Protein AF-A0A382X1B2-F1 (afdb_monomer_lite)

Foldseek 3Di:
DDDDPPPPDDDDDDDDDDDDDDDDDDDDDDDDPVVVVVVVVVVVVVVVVVVVVVVVVVVVVVVVVVVPPPDDPPDPVVLVVCCVVPVPVNVVVVVVVVVVVVVVVVVVVVVVVVVVVVVLVVLLVVLVVVLCVLPVCCVVLLPDPLLVVVLVVDDPVLVCLCPVPSRHSPSVSVSVVVVCVVVVVPPPPPPPPPPPVPVVVVPPPPDDPPDPPDQDQAEPVNCVPDDPVVCVVCVVSVVVCVVVVSYDYD

Secondary structure (DSSP, 8-state):
-PPP-----PPPPP------------------SHHHHHHHHHHHHHHHHHHHHHHHHHHHHHHHHHTS------SHHHHHHHHHH-HHHHHHHHHHHHHHHHHHHHHHHHHHHHHHHHHHHHHHHHHHHHHHHH-TTHHHHHT-HHHHHHHHHS-HHHHHHHHS-SS-HHHHHHHHHHHHHHTT--------------HHHHT--S-----TTSPPPEEHHHHHHS-HHHHHHHHHHHHHHHHTT-EE--

Radius of gyration: 44.48 Å; chains: 1; bounding box: 86×79×99 Å

Structure (mmCIF, N/CA/C/O backbone):
data_AF-A0A382X1B2-F1
#
_entry.id   AF-A0A382X1B2-F1
#
loop_
_atom_site.group_PDB
_atom_site.id
_atom_site.type_symbol
_atom_site.label_atom_id
_atom_site.label_alt_id
_atom_site.label_comp_id
_atom_site.label_asym_id
_atom_site.label_entity_id
_atom_site.label_seq_id
_atom_site.pdbx_PDB_ins_code
_atom_site.Cartn_x
_atom_site.Cartn_y
_atom_site.Cartn_z
_atom_site.occupancy
_atom_site.B_iso_or_equiv
_atom_site.auth_seq_id
_atom_site.auth_comp_id
_atom_site.auth_asym_id
_atom_site.auth_atom_id
_atom_site.pdbx_PDB_model_num
ATOM 1 N N . SER A 1 1 ? 15.288 -17.158 -23.516 1.00 36.66 1 SER A N 1
ATOM 2 C CA . SER A 1 1 ? 15.872 -18.502 -23.642 1.00 36.66 1 SER A CA 1
ATOM 3 C C . SER A 1 1 ? 16.650 -18.561 -24.933 1.00 36.66 1 SER A C 1
ATOM 5 O O . SER A 1 1 ? 16.201 -17.985 -25.908 1.00 36.66 1 SER A O 1
ATOM 7 N N . ILE A 1 2 ? 17.853 -19.120 -24.865 1.00 38.78 2 ILE A N 1
ATOM 8 C CA . ILE A 1 2 ? 18.857 -19.183 -25.930 1.00 38.78 2 ILE A CA 1
ATOM 9 C C . ILE A 1 2 ? 18.295 -20.006 -27.093 1.00 38.78 2 ILE A C 1
ATOM 11 O O . ILE A 1 2 ? 18.017 -21.186 -26.899 1.00 38.78 2 ILE A O 1
ATOM 15 N N . ASP A 1 3 ? 18.113 -19.387 -28.260 1.00 41.12 3 ASP A N 1
ATOM 16 C CA . ASP A 1 3 ? 17.827 -20.122 -29.490 1.00 41.12 3 ASP A CA 1
ATOM 17 C C . ASP A 1 3 ? 19.111 -20.797 -29.970 1.00 41.12 3 ASP A C 1
ATOM 19 O O . ASP A 1 3 ? 20.157 -20.180 -30.189 1.00 41.12 3 ASP A O 1
ATOM 23 N N . THR A 1 4 ? 19.012 -22.115 -30.005 1.00 42.41 4 THR A N 1
ATOM 24 C CA . THR A 1 4 ? 20.084 -23.088 -30.093 1.00 42.41 4 THR A CA 1
ATOM 25 C C . THR A 1 4 ? 20.752 -23.051 -31.467 1.00 42.41 4 THR A C 1
ATOM 27 O O . THR A 1 4 ? 20.134 -23.320 -32.496 1.00 42.41 4 THR A O 1
ATOM 30 N N . ALA A 1 5 ? 22.052 -22.767 -31.472 1.00 44.50 5 ALA A N 1
ATOM 31 C CA . ALA A 1 5 ? 22.951 -22.867 -32.616 1.00 44.50 5 ALA A CA 1
ATOM 32 C C . ALA A 1 5 ? 23.246 -24.338 -32.989 1.00 44.50 5 ALA A C 1
ATOM 34 O O . ALA A 1 5 ? 24.394 -24.763 -32.923 1.00 44.50 5 ALA A O 1
ATOM 35 N N . ASP A 1 6 ? 22.220 -25.123 -33.341 1.00 45.06 6 ASP A N 1
ATOM 36 C CA . ASP A 1 6 ? 22.362 -26.584 -33.515 1.00 45.06 6 ASP A CA 1
ATOM 37 C C . ASP A 1 6 ? 21.743 -27.153 -34.806 1.00 45.06 6 ASP A C 1
ATOM 39 O O . ASP A 1 6 ? 21.528 -28.354 -34.928 1.00 45.06 6 ASP A O 1
ATOM 43 N N . GLN A 1 7 ? 21.471 -26.319 -35.818 1.00 47.12 7 GLN A N 1
ATOM 44 C CA . GLN A 1 7 ? 20.966 -26.785 -37.126 1.00 47.12 7 GLN A CA 1
ATOM 45 C C . GLN A 1 7 ? 22.010 -26.755 -38.255 1.00 47.12 7 GLN A C 1
ATOM 47 O O . GLN A 1 7 ? 21.679 -26.557 -39.421 1.00 47.12 7 GLN A O 1
ATOM 52 N N . LEU A 1 8 ? 23.285 -26.986 -37.933 1.00 47.66 8 LEU A N 1
ATOM 53 C CA . LEU A 1 8 ? 24.354 -27.167 -38.925 1.00 47.66 8 LEU A CA 1
ATOM 54 C C . LEU A 1 8 ? 25.077 -28.507 -38.723 1.00 47.66 8 LEU A C 1
ATOM 56 O O . LEU A 1 8 ? 26.301 -28.565 -38.643 1.00 47.66 8 LEU A O 1
ATOM 60 N N . PHE A 1 9 ? 24.320 -29.604 -38.659 1.00 41.03 9 PHE A N 1
ATOM 61 C CA . PHE A 1 9 ? 24.881 -30.947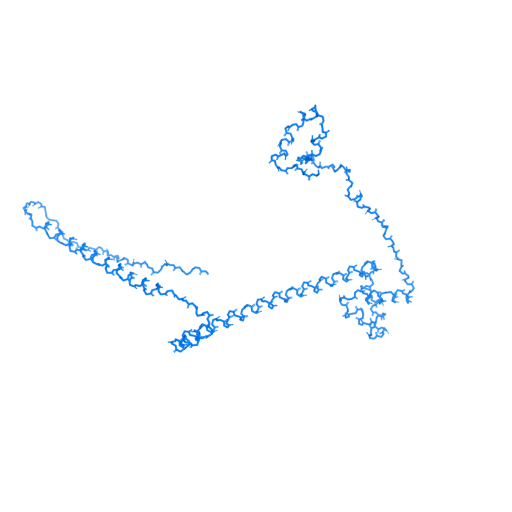 -38.806 1.00 41.03 9 PHE A CA 1
ATOM 62 C C . PHE A 1 9 ? 24.771 -31.396 -40.267 1.00 41.03 9 PHE A C 1
ATOM 64 O O . PHE A 1 9 ? 23.685 -31.619 -40.791 1.00 41.03 9 PHE A O 1
ATOM 71 N N . PHE A 1 10 ? 25.922 -31.517 -40.928 1.00 45.22 10 PHE A N 1
ATOM 72 C CA . PHE A 1 10 ? 26.052 -32.188 -42.219 1.00 45.22 10 PHE A CA 1
ATOM 73 C C . PHE A 1 10 ? 25.746 -33.685 -42.051 1.00 45.22 10 PHE A C 1
ATOM 75 O O . PHE A 1 10 ? 26.446 -34.392 -41.322 1.00 45.22 10 PHE A O 1
ATOM 82 N N . GLU A 1 11 ? 24.722 -34.169 -42.748 1.00 40.03 11 GLU A N 1
ATOM 83 C CA . GLU A 1 11 ? 24.354 -35.582 -42.823 1.00 40.03 11 GLU A CA 1
ATOM 84 C C . GLU A 1 11 ? 25.400 -36.346 -43.661 1.00 40.03 11 GLU A C 1
ATOM 86 O O . GLU A 1 11 ? 25.683 -36.003 -44.812 1.00 40.03 11 GLU A O 1
ATOM 91 N N . ARG A 1 12 ? 26.049 -37.348 -43.057 1.00 41.88 12 ARG A N 1
ATOM 92 C CA . ARG A 1 12 ? 27.054 -38.204 -43.708 1.00 41.88 12 ARG A CA 1
ATOM 93 C C . ARG A 1 12 ? 26.330 -39.378 -44.384 1.00 41.88 12 ARG A C 1
ATOM 95 O O . ARG A 1 12 ? 25.638 -40.096 -43.668 1.00 41.88 12 ARG A O 1
ATOM 102 N N . PRO A 1 13 ? 26.506 -39.642 -45.692 1.00 40.19 13 PRO A N 1
ATOM 103 C CA . PRO A 1 13 ? 25.905 -40.821 -46.305 1.00 40.19 13 PRO A CA 1
ATOM 104 C C . PRO A 1 13 ? 26.609 -42.088 -45.806 1.00 40.19 13 PRO A C 1
ATOM 106 O O . PRO A 1 13 ? 27.832 -42.208 -45.917 1.00 40.19 13 PRO A O 1
ATOM 109 N N . GLU A 1 14 ? 25.837 -43.022 -45.254 1.00 40.62 14 GLU A N 1
ATOM 110 C CA . GLU A 1 14 ? 26.262 -44.403 -45.032 1.00 40.62 14 GLU A CA 1
ATOM 111 C C . GLU A 1 14 ? 26.139 -45.198 -46.339 1.00 40.62 14 GLU A C 1
ATOM 113 O O . GLU A 1 14 ? 25.043 -45.347 -46.874 1.00 40.62 14 GLU A O 1
ATOM 118 N N . GLU A 1 15 ? 27.247 -45.746 -46.841 1.00 39.03 15 GLU A N 1
ATOM 119 C CA . GLU A 1 15 ? 27.233 -46.780 -47.883 1.00 39.03 15 GLU A CA 1
ATOM 120 C C . GLU A 1 15 ? 27.745 -48.105 -47.296 1.00 39.03 15 GLU A C 1
ATOM 122 O O . GLU A 1 15 ? 28.915 -48.239 -46.928 1.00 39.03 15 GLU A O 1
ATOM 127 N N . GLN A 1 16 ? 26.847 -49.093 -47.211 1.00 34.44 16 GLN A N 1
ATOM 128 C CA . GLN A 1 16 ? 27.145 -50.491 -46.898 1.00 34.44 16 GLN A CA 1
ATOM 129 C C . GLN A 1 16 ? 27.373 -51.320 -48.184 1.00 34.44 16 GLN A C 1
ATOM 131 O O . GLN A 1 16 ? 26.515 -51.372 -49.056 1.00 34.44 16 GLN A O 1
ATOM 136 N N . ALA A 1 17 ? 28.531 -51.993 -48.230 1.00 33.94 17 ALA A N 1
ATOM 137 C CA . ALA A 1 17 ? 28.796 -53.394 -48.623 1.00 33.94 17 ALA A CA 1
ATOM 138 C C . ALA A 1 17 ? 28.315 -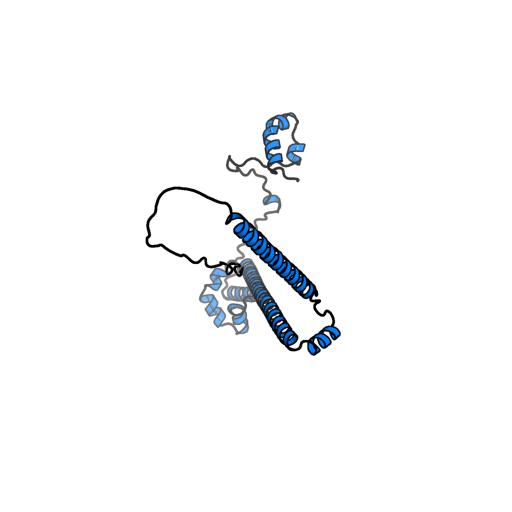54.007 -49.982 1.00 33.94 17 ALA A C 1
ATOM 140 O O . ALA A 1 17 ? 27.181 -54.446 -50.100 1.00 33.94 17 ALA A O 1
ATOM 141 N N . THR A 1 18 ? 29.289 -54.186 -50.909 1.00 39.53 18 THR A N 1
ATOM 142 C CA . THR A 1 18 ? 29.753 -55.411 -51.664 1.00 39.53 18 THR A CA 1
ATOM 143 C C . THR A 1 18 ? 28.774 -56.368 -52.403 1.00 39.53 18 THR A C 1
ATOM 145 O O . THR A 1 18 ? 27.698 -56.642 -51.885 1.00 39.53 18 THR A O 1
ATOM 148 N N . PRO A 1 19 ? 29.156 -56.977 -53.569 1.00 44.06 19 PRO A N 1
ATOM 149 C CA . PRO A 1 19 ? 29.982 -58.210 -53.559 1.00 44.06 19 PRO A CA 1
ATOM 150 C C . PRO A 1 19 ? 31.003 -58.436 -54.710 1.00 44.06 19 PRO A C 1
ATOM 152 O O . PRO A 1 19 ? 30.894 -57.897 -55.804 1.00 44.06 19 PRO A O 1
ATOM 155 N N . GLU A 1 20 ? 31.986 -59.287 -54.374 1.00 38.91 20 GLU A N 1
ATOM 156 C CA . GLU A 1 20 ? 32.757 -60.252 -55.191 1.00 38.91 20 GLU A CA 1
ATOM 157 C C . GLU A 1 20 ? 33.362 -59.849 -56.552 1.00 38.91 20 GLU A C 1
ATOM 159 O O . GLU A 1 20 ? 32.683 -59.773 -57.573 1.00 38.91 20 GLU A O 1
ATOM 164 N N . ASN A 1 21 ? 34.701 -59.821 -56.610 1.00 34.38 21 ASN A N 1
ATOM 165 C CA . ASN A 1 21 ? 35.438 -60.821 -57.395 1.00 34.38 21 ASN A CA 1
ATOM 166 C C . ASN A 1 21 ? 36.937 -60.837 -57.047 1.00 34.38 21 ASN A C 1
ATOM 168 O O . ASN A 1 21 ? 37.640 -59.841 -57.193 1.00 34.38 21 ASN A O 1
ATOM 172 N N . GLU A 1 22 ? 37.360 -62.003 -56.560 1.00 35.34 22 GLU A N 1
ATOM 173 C CA . GLU A 1 22 ? 38.538 -62.757 -56.997 1.00 35.34 22 GLU A CA 1
ATOM 174 C C . GLU A 1 22 ? 39.889 -62.021 -57.090 1.00 35.34 22 GLU A C 1
ATOM 176 O O . GLU A 1 22 ? 40.189 -61.267 -58.015 1.00 35.34 22 GLU A O 1
ATOM 181 N N . ALA A 1 23 ? 40.760 -62.326 -56.127 1.00 41.53 23 ALA A N 1
ATOM 182 C CA . ALA A 1 23 ? 42.188 -62.085 -56.256 1.00 41.53 23 ALA A CA 1
ATOM 183 C C . ALA A 1 23 ? 42.790 -63.018 -57.321 1.00 41.53 23 ALA A C 1
ATOM 185 O O . ALA A 1 23 ? 42.508 -64.219 -57.303 1.00 41.53 23 ALA A O 1
ATOM 186 N N . PRO A 1 24 ? 43.726 -62.513 -58.139 1.00 43.06 24 PRO A N 1
ATOM 187 C CA . PRO A 1 24 ? 44.904 -63.305 -58.425 1.00 43.06 24 PRO A CA 1
ATOM 188 C C . PRO A 1 24 ? 46.179 -62.596 -57.973 1.00 43.06 24 PRO A C 1
ATOM 190 O O . PRO A 1 24 ? 46.323 -61.372 -57.978 1.00 43.06 24 PRO A O 1
ATOM 193 N N . ASP A 1 25 ? 47.072 -63.467 -57.542 1.00 38.31 25 ASP A N 1
ATOM 194 C CA . ASP A 1 25 ? 48.383 -63.252 -56.977 1.00 38.31 25 ASP A CA 1
ATOM 195 C C . ASP A 1 25 ? 49.397 -62.724 -58.010 1.00 38.31 25 ASP A C 1
ATOM 197 O O . ASP A 1 25 ? 49.327 -63.052 -59.192 1.00 38.31 25 ASP A O 1
ATOM 201 N N . LEU A 1 26 ? 50.360 -61.966 -57.483 1.00 47.81 26 LEU A N 1
ATOM 202 C CA . LEU A 1 26 ? 51.732 -61.717 -57.948 1.00 47.81 26 LEU A CA 1
ATOM 203 C C . LEU A 1 26 ? 52.057 -61.101 -59.335 1.00 47.81 26 LEU A C 1
ATOM 205 O O . LEU A 1 26 ? 51.66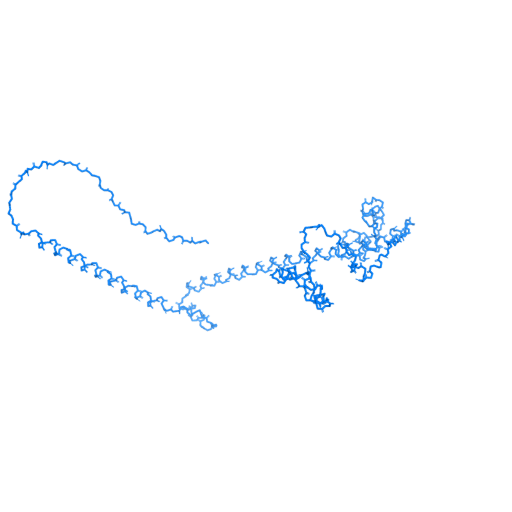7 -61.545 -60.405 1.00 47.81 26 LEU A O 1
ATOM 209 N N . GLU A 1 27 ? 52.991 -60.147 -59.214 1.00 41.62 27 GLU A N 1
ATOM 210 C CA . GLU A 1 27 ? 54.053 -59.733 -60.146 1.00 41.62 27 GLU A CA 1
ATOM 211 C C . GLU A 1 27 ? 53.872 -58.527 -61.100 1.00 41.62 27 GLU A C 1
ATOM 213 O O . GLU A 1 27 ? 53.219 -58.548 -62.134 1.00 41.62 27 GLU A O 1
ATOM 218 N N . GLU A 1 28 ? 54.670 -57.504 -60.750 1.00 45.47 28 GLU A N 1
ATOM 219 C CA . GLU A 1 28 ? 55.505 -56.662 -61.617 1.00 45.47 28 GLU A CA 1
ATOM 220 C C . GLU A 1 28 ? 54.931 -55.476 -62.438 1.00 45.47 28 GLU A C 1
ATOM 222 O O . GLU A 1 28 ? 54.042 -55.579 -63.272 1.00 45.47 28 GLU A O 1
ATOM 227 N N . LYS A 1 29 ? 55.676 -54.358 -62.302 1.00 40.66 29 LYS A N 1
ATOM 228 C CA . LYS A 1 29 ? 55.976 -53.292 -63.291 1.00 40.66 29 LYS A CA 1
ATOM 229 C C . LYS A 1 29 ? 55.075 -52.035 -63.385 1.00 40.66 29 LYS A C 1
ATOM 231 O O . LYS A 1 29 ? 54.086 -51.961 -64.101 1.00 40.66 29 LYS A O 1
ATOM 236 N N . ALA A 1 30 ? 55.648 -50.952 -62.833 1.00 44.75 30 ALA A N 1
ATOM 237 C CA . ALA A 1 30 ? 55.890 -49.640 -63.471 1.00 44.75 30 ALA A CA 1
ATOM 238 C C . ALA A 1 30 ? 55.099 -48.381 -62.998 1.00 44.75 30 ALA A C 1
ATOM 240 O O . ALA A 1 30 ? 53.908 -48.429 -62.684 1.00 44.75 30 ALA A O 1
ATOM 241 N N . PRO A 1 31 ? 55.759 -47.196 -62.963 1.00 51.53 31 PRO A N 1
ATOM 242 C CA . PRO A 1 31 ? 55.343 -46.031 -62.183 1.00 51.53 31 PRO A CA 1
ATOM 243 C C . PRO A 1 31 ? 54.595 -45.002 -63.046 1.00 51.53 31 PRO A C 1
ATOM 245 O O . PRO A 1 31 ? 55.198 -44.082 -63.590 1.00 51.53 31 PRO A O 1
ATOM 248 N N . LYS A 1 32 ? 53.270 -45.128 -63.194 1.00 54.84 32 LYS A N 1
ATOM 249 C CA . LYS A 1 32 ? 52.465 -44.128 -63.942 1.00 54.84 32 LYS A CA 1
ATOM 250 C C . LYS A 1 32 ? 51.191 -43.638 -63.242 1.00 54.84 32 LYS A C 1
ATOM 252 O O . LYS A 1 32 ? 50.574 -42.692 -63.713 1.00 54.84 32 LYS A O 1
ATOM 257 N N . LYS A 1 33 ? 50.818 -44.204 -62.086 1.00 54.84 33 LYS A N 1
ATOM 258 C CA . LYS A 1 33 ? 49.616 -43.784 -61.331 1.00 54.84 33 LYS A CA 1
ATOM 259 C C . LYS A 1 33 ? 49.877 -42.671 -60.302 1.00 54.84 33 LYS A C 1
ATOM 261 O O . LYS A 1 33 ? 48.980 -41.888 -60.013 1.00 54.84 33 LYS A O 1
ATOM 266 N N . ARG A 1 34 ? 51.112 -42.535 -59.794 1.00 55.47 34 ARG A N 1
ATOM 267 C CA . ARG A 1 34 ? 51.482 -41.544 -58.755 1.00 55.47 34 ARG A CA 1
ATOM 268 C C . ARG A 1 34 ? 51.322 -40.081 -59.191 1.00 55.47 34 ARG A C 1
ATOM 270 O O . ARG A 1 34 ? 50.990 -39.236 -58.367 1.00 55.47 34 ARG A O 1
ATOM 277 N N . THR A 1 35 ? 51.528 -39.780 -60.472 1.00 59.72 35 THR A N 1
ATOM 278 C CA . THR A 1 35 ? 51.452 -38.407 -61.001 1.00 59.72 35 THR A CA 1
ATOM 279 C C . THR A 1 35 ? 50.018 -37.881 -61.089 1.00 59.72 35 THR A C 1
ATOM 281 O O . THR A 1 35 ? 49.819 -36.675 -60.997 1.00 59.72 35 THR A O 1
ATOM 284 N N . ASN A 1 36 ? 49.016 -38.759 -61.219 1.00 70.62 36 ASN A N 1
ATOM 285 C CA . ASN A 1 36 ? 47.609 -38.360 -61.295 1.00 70.62 36 ASN A CA 1
ATOM 286 C C . ASN A 1 36 ? 47.050 -38.005 -59.904 1.00 70.62 36 ASN A C 1
ATOM 288 O O . ASN A 1 36 ? 46.443 -36.954 -59.736 1.00 70.62 36 ASN A O 1
ATOM 292 N N . TYR A 1 37 ? 47.360 -38.796 -58.870 1.00 74.88 37 TYR A N 1
ATOM 293 C CA . TYR A 1 37 ? 46.939 -38.484 -57.493 1.00 74.88 37 TYR A CA 1
ATOM 294 C C . TYR A 1 37 ? 47.501 -37.153 -56.979 1.00 74.88 37 TYR A C 1
ATOM 296 O O . TYR A 1 37 ? 46.783 -36.403 -56.327 1.00 74.88 37 TYR A O 1
ATOM 304 N N . LYS A 1 38 ? 48.756 -36.833 -57.319 1.00 86.56 38 LYS A N 1
ATOM 305 C CA . LYS A 1 38 ? 49.386 -35.547 -56.984 1.00 86.56 38 LYS A CA 1
ATOM 306 C C . LYS A 1 38 ? 48.618 -34.369 -57.595 1.00 86.56 38 LYS A C 1
ATOM 308 O O . LYS A 1 38 ? 48.293 -33.433 -56.880 1.00 86.56 38 LYS A O 1
ATOM 313 N N . LYS A 1 39 ? 48.276 -34.459 -58.885 1.00 87.94 39 LYS A N 1
ATOM 314 C CA . LYS A 1 39 ? 47.496 -33.428 -59.585 1.00 87.94 39 LYS A CA 1
ATOM 315 C C . LYS A 1 39 ? 46.100 -33.268 -58.995 1.00 87.94 39 LYS A C 1
ATOM 317 O O . LYS A 1 39 ? 45.707 -32.158 -58.686 1.00 87.94 39 LYS A O 1
ATOM 322 N N . ARG A 1 40 ? 45.399 -34.377 -58.736 1.00 82.44 40 ARG A N 1
ATOM 323 C CA . ARG A 1 40 ? 44.074 -34.340 -58.097 1.00 82.44 40 ARG A CA 1
ATOM 324 C C . ARG A 1 40 ? 44.114 -33.696 -56.712 1.00 82.44 40 ARG A C 1
ATOM 326 O O . ARG A 1 40 ? 43.183 -32.987 -56.358 1.00 82.44 40 ARG A O 1
ATOM 333 N N . TYR A 1 41 ? 45.171 -33.942 -55.941 1.00 85.88 41 TYR A N 1
ATOM 334 C CA . TYR A 1 41 ? 45.355 -33.310 -54.637 1.00 85.88 41 TYR A CA 1
ATOM 335 C C . TYR A 1 41 ? 45.653 -31.815 -54.760 1.00 85.88 41 TYR A C 1
ATOM 337 O O . TYR A 1 41 ? 45.046 -31.021 -54.050 1.00 85.88 41 TYR A O 1
ATOM 345 N N . ASP A 1 42 ? 46.556 -31.429 -55.663 1.00 90.19 42 ASP A N 1
ATOM 346 C CA . ASP A 1 42 ? 46.902 -30.023 -55.878 1.00 90.19 42 ASP A CA 1
ATOM 347 C C . ASP A 1 42 ? 45.690 -29.232 -56.419 1.00 90.19 42 ASP A C 1
ATOM 349 O O . ASP A 1 42 ? 45.441 -28.121 -55.955 1.00 90.19 42 ASP A O 1
ATOM 353 N N . ASP A 1 43 ? 44.877 -29.825 -57.303 1.00 89.75 43 ASP A N 1
ATOM 354 C CA . ASP A 1 43 ? 43.627 -29.238 -57.809 1.00 89.75 43 ASP A CA 1
ATOM 355 C C . ASP A 1 43 ? 42.547 -29.150 -56.717 1.00 89.75 43 ASP A C 1
ATOM 357 O O . ASP A 1 43 ? 41.892 -28.117 -56.574 1.00 89.75 43 ASP A O 1
ATOM 361 N N . LEU A 1 44 ? 42.385 -30.196 -55.896 1.00 87.50 44 LEU A N 1
ATOM 362 C CA . LEU A 1 44 ? 41.449 -30.183 -54.766 1.00 87.50 44 LEU A CA 1
ATOM 363 C C . LEU A 1 44 ? 41.850 -29.134 -53.724 1.00 87.50 44 LEU A C 1
ATOM 365 O O . LEU A 1 44 ? 40.999 -28.402 -53.222 1.00 87.50 44 LEU A O 1
ATOM 369 N N . LYS A 1 45 ? 43.148 -29.033 -53.427 1.00 91.25 45 LYS A N 1
ATOM 370 C CA . LYS A 1 45 ? 43.696 -28.017 -52.531 1.00 91.25 45 LYS A CA 1
ATOM 371 C C . LYS A 1 45 ? 43.482 -26.620 -53.103 1.00 91.25 45 LYS A C 1
ATOM 373 O O . LYS A 1 45 ? 43.077 -25.735 -52.363 1.00 91.25 45 LYS A O 1
ATOM 378 N N . ARG A 1 46 ? 43.698 -26.425 -54.406 1.00 90.56 46 ARG A N 1
ATOM 379 C CA . ARG A 1 46 ? 43.464 -25.140 -55.070 1.00 90.56 46 ARG A CA 1
ATOM 380 C C . ARG A 1 46 ? 41.997 -24.722 -54.998 1.00 90.56 46 ARG A C 1
ATOM 382 O O . ARG A 1 46 ? 41.738 -23.584 -54.640 1.00 90.56 46 ARG A O 1
ATOM 389 N N . HIS A 1 47 ? 41.060 -25.633 -55.264 1.00 92.94 47 HIS A N 1
ATOM 390 C CA . HIS A 1 47 ? 39.628 -25.352 -55.132 1.00 92.94 47 HIS A CA 1
ATOM 391 C C . HIS A 1 47 ? 39.235 -25.060 -53.677 1.00 92.94 47 HIS A C 1
ATOM 393 O O . HIS A 1 47 ? 38.417 -24.183 -53.421 1.00 92.94 47 HIS A O 1
ATOM 399 N N . TYR A 1 48 ? 39.828 -25.765 -52.709 1.00 92.44 48 TYR A N 1
ATOM 400 C CA . TYR A 1 48 ? 39.605 -25.478 -51.293 1.00 92.44 48 TYR A CA 1
ATOM 401 C C . TYR A 1 48 ? 40.140 -24.095 -50.904 1.00 92.44 48 TYR A C 1
ATOM 403 O O . TYR A 1 48 ? 39.420 -23.310 -50.297 1.00 92.44 48 TYR A O 1
ATOM 411 N N . ASP A 1 49 ? 41.372 -23.770 -51.299 1.00 91.94 49 ASP A N 1
ATOM 412 C CA . ASP A 1 49 ? 41.991 -22.467 -51.051 1.00 91.94 49 ASP A CA 1
ATOM 413 C C . ASP A 1 49 ? 41.181 -21.335 -51.723 1.00 91.94 49 ASP A C 1
ATOM 415 O O . ASP A 1 49 ? 40.962 -20.286 -51.115 1.00 91.94 49 ASP A O 1
ATOM 419 N N . GLU A 1 50 ? 40.667 -21.570 -52.935 1.00 93.44 50 GLU A N 1
ATOM 420 C CA . GLU A 1 50 ? 39.771 -20.662 -53.661 1.00 93.44 50 GLU A CA 1
ATOM 421 C C . GLU A 1 50 ? 38.447 -20.467 -52.911 1.00 93.44 50 GLU A C 1
ATOM 423 O O . GLU A 1 50 ? 38.099 -19.332 -52.590 1.00 93.44 50 GLU A O 1
ATOM 428 N N . LYS A 1 51 ? 37.771 -21.546 -52.496 1.00 93.50 51 LYS A N 1
ATOM 429 C CA . LYS A 1 51 ? 36.532 -21.477 -51.700 1.00 93.50 51 LYS A CA 1
ATOM 430 C C . LYS A 1 51 ? 36.723 -20.776 -50.360 1.00 93.50 51 LYS A C 1
ATOM 432 O O . LYS A 1 51 ? 35.862 -20.007 -49.941 1.00 93.50 51 LYS A O 1
ATOM 437 N N . VAL A 1 52 ? 37.852 -21.003 -49.693 1.00 91.62 52 VAL A N 1
ATOM 438 C CA . VAL A 1 52 ? 38.196 -20.304 -48.448 1.00 91.62 52 VAL A CA 1
ATOM 439 C C . VAL A 1 52 ? 38.407 -18.813 -48.708 1.00 91.62 52 VAL A C 1
ATOM 441 O O . VAL A 1 52 ? 38.003 -17.992 -47.887 1.00 91.62 52 VAL A O 1
ATOM 444 N N . SER A 1 53 ? 39.022 -18.440 -49.833 1.00 91.88 53 SER A N 1
ATOM 445 C CA . SER A 1 53 ? 39.200 -17.032 -50.197 1.00 91.88 53 SER A CA 1
ATOM 446 C C . SER A 1 53 ? 37.880 -16.346 -50.562 1.00 91.88 53 SER A C 1
ATOM 448 O O . SER A 1 53 ? 37.632 -15.248 -50.071 1.00 91.88 53 SER A O 1
ATOM 450 N N . GLU A 1 54 ? 37.001 -17.016 -51.315 1.00 93.25 54 GLU A N 1
ATOM 451 C CA . GLU A 1 54 ? 35.647 -16.542 -51.628 1.00 93.25 54 GLU A CA 1
ATOM 452 C C . GLU A 1 54 ? 34.831 -16.337 -50.347 1.00 93.25 54 GLU A C 1
ATOM 454 O O . GLU A 1 54 ? 34.169 -15.315 -50.182 1.00 93.25 54 GLU A O 1
ATOM 459 N N . PHE A 1 55 ? 34.905 -17.287 -49.411 1.00 92.88 55 PHE A N 1
ATOM 460 C CA . PHE A 1 55 ? 34.204 -17.187 -48.135 1.00 92.88 55 PHE A CA 1
ATOM 461 C C . PHE A 1 55 ? 34.707 -16.000 -47.309 1.00 92.88 55 PHE A C 1
ATOM 463 O O . PHE A 1 55 ? 33.905 -15.199 -46.842 1.00 92.88 55 PHE A O 1
ATOM 470 N N . LYS A 1 56 ? 36.029 -15.823 -47.205 1.00 91.44 56 LYS A N 1
ATOM 471 C CA . LYS A 1 56 ? 36.630 -14.680 -46.502 1.00 91.44 56 LYS A CA 1
ATOM 472 C C . LYS A 1 56 ? 36.281 -13.339 -47.144 1.00 91.44 56 LYS A C 1
ATOM 474 O O . LYS A 1 56 ? 36.047 -12.375 -46.423 1.00 91.44 56 LYS A O 1
ATOM 479 N N . GLN A 1 57 ? 36.248 -13.263 -48.476 1.00 93.19 57 GLN A N 1
ATOM 480 C CA . GLN A 1 57 ? 35.815 -12.056 -49.186 1.00 93.19 57 GLN A CA 1
ATOM 481 C C . GLN A 1 57 ? 34.348 -11.750 -48.889 1.00 93.19 57 GLN A C 1
ATOM 483 O O . GLN A 1 57 ? 34.024 -10.626 -48.522 1.00 93.19 57 GLN A O 1
ATOM 488 N N . ARG A 1 58 ? 33.478 -12.762 -48.941 1.00 89.38 58 ARG A N 1
ATOM 489 C CA . ARG A 1 58 ? 32.058 -12.611 -48.615 1.00 89.38 58 ARG A CA 1
ATOM 490 C C . ARG A 1 58 ? 31.833 -12.203 -47.160 1.00 89.38 58 ARG A C 1
ATOM 492 O O . ARG A 1 58 ? 30.975 -11.368 -46.899 1.00 89.38 58 ARG A O 1
ATOM 499 N N . GLU A 1 59 ? 32.598 -12.754 -46.219 1.00 85.25 59 GLU A N 1
ATOM 500 C CA . GLU A 1 59 ? 32.573 -12.316 -44.820 1.00 85.25 59 GLU A CA 1
ATOM 501 C C . GLU A 1 59 ? 33.021 -10.863 -44.682 1.00 85.25 59 GLU A C 1
ATOM 503 O O . GLU A 1 59 ? 32.378 -10.101 -43.970 1.00 85.25 59 GLU A O 1
ATOM 508 N N . GLN A 1 60 ? 34.082 -10.448 -45.378 1.00 84.50 60 GLN A N 1
ATOM 509 C CA . GLN A 1 60 ? 34.534 -9.056 -45.362 1.00 84.50 60 GLN A CA 1
ATOM 510 C C . GLN A 1 60 ? 33.495 -8.101 -45.961 1.00 84.50 60 GLN A C 1
ATOM 512 O O . GLN A 1 60 ? 33.255 -7.043 -45.386 1.00 84.50 60 GLN A O 1
ATOM 517 N N . GLU A 1 61 ? 32.845 -8.470 -47.064 1.00 84.50 61 GLU A N 1
ATOM 518 C CA . GLU A 1 61 ? 31.757 -7.693 -47.670 1.00 84.50 61 GLU A CA 1
ATOM 519 C C . GLU A 1 61 ? 30.534 -7.612 -46.748 1.00 84.50 61 GLU A C 1
ATOM 521 O O . GLU A 1 61 ? 29.968 -6.535 -46.555 1.00 84.50 61 GLU A O 1
ATOM 526 N N . PHE A 1 62 ? 30.157 -8.730 -46.126 1.00 79.69 62 PHE A N 1
ATOM 527 C CA . PHE A 1 62 ? 29.040 -8.795 -45.187 1.00 79.69 62 PHE A CA 1
ATOM 528 C C . PHE A 1 62 ? 29.314 -7.992 -43.911 1.00 79.69 62 PHE A C 1
ATOM 530 O O . PHE A 1 62 ? 28.446 -7.260 -43.431 1.00 79.69 62 PHE A O 1
ATOM 537 N N . LEU A 1 63 ? 30.536 -8.079 -43.379 1.00 73.12 63 LEU A N 1
ATOM 538 C CA . LEU A 1 63 ? 30.984 -7.267 -42.253 1.00 73.12 63 LEU A CA 1
ATOM 539 C C . LEU A 1 63 ? 31.032 -5.790 -42.631 1.00 73.12 63 LEU A C 1
ATOM 541 O O . LEU A 1 63 ? 30.602 -4.973 -41.830 1.00 73.12 63 LEU A O 1
ATOM 545 N N . ALA A 1 64 ? 31.481 -5.426 -43.833 1.00 74.00 64 ALA A N 1
ATOM 546 C CA . ALA A 1 64 ? 31.480 -4.038 -44.296 1.00 74.00 64 ALA A CA 1
ATOM 547 C C . ALA A 1 64 ? 30.056 -3.472 -44.459 1.00 74.00 64 ALA A C 1
ATOM 549 O O . ALA A 1 64 ? 29.827 -2.311 -44.131 1.00 74.00 64 ALA A O 1
ATOM 550 N N . GLN A 1 65 ? 29.092 -4.288 -44.902 1.00 68.12 65 GLN A N 1
ATOM 551 C CA . GLN A 1 65 ? 27.672 -3.916 -44.946 1.00 68.12 65 GLN A CA 1
ATOM 552 C C . GLN A 1 65 ? 27.059 -3.800 -43.544 1.00 68.12 65 GLN A C 1
ATOM 554 O O . GLN A 1 65 ? 26.333 -2.852 -43.269 1.00 68.12 65 GLN A O 1
ATOM 559 N N . THR A 1 66 ? 27.391 -4.722 -42.639 1.00 57.59 66 THR A N 1
ATOM 560 C CA . THR A 1 66 ? 26.894 -4.730 -41.250 1.00 57.59 66 THR A CA 1
ATOM 561 C C . THR A 1 66 ? 27.559 -3.658 -40.376 1.00 57.59 66 THR A C 1
ATOM 563 O O . THR A 1 66 ? 26.965 -3.188 -39.412 1.00 57.59 66 THR A O 1
ATOM 566 N N . SER A 1 67 ? 28.778 -3.233 -40.723 1.00 52.22 67 SER A N 1
ATOM 567 C CA . SER A 1 67 ? 29.515 -2.147 -40.054 1.00 52.22 67 SER A CA 1
ATOM 568 C C . SER A 1 67 ? 28.974 -0.758 -40.398 1.00 52.22 67 SER A C 1
ATOM 570 O O . SER A 1 67 ? 29.495 0.235 -39.890 1.00 52.22 67 SER A O 1
ATOM 572 N N . GLN A 1 68 ? 27.935 -0.657 -41.237 1.00 55.34 68 GLN A N 1
ATOM 573 C CA . GLN A 1 68 ? 27.070 0.517 -41.219 1.00 55.34 68 GLN A CA 1
ATOM 574 C C . GLN A 1 68 ? 26.353 0.524 -39.869 1.00 55.34 68 GLN A C 1
ATOM 576 O O . GLN A 1 68 ? 25.273 -0.039 -39.713 1.00 55.34 68 GLN A O 1
ATOM 581 N N . GLU A 1 69 ? 27.017 1.097 -38.862 1.00 51.00 69 GLU A N 1
ATOM 582 C CA . GLU A 1 69 ? 26.462 1.292 -37.532 1.00 51.00 69 GLU A CA 1
ATOM 583 C C . GLU A 1 69 ? 25.078 1.917 -37.672 1.00 51.00 69 GLU A C 1
ATOM 585 O O . GLU A 1 69 ? 24.931 3.051 -38.130 1.00 51.00 69 GLU A O 1
ATOM 590 N N . TYR A 1 70 ? 24.058 1.158 -37.283 1.00 50.44 70 TYR A N 1
ATOM 591 C CA . TYR A 1 70 ? 22.698 1.649 -37.188 1.00 50.44 70 TYR A CA 1
ATOM 592 C C . TYR A 1 70 ? 22.658 2.725 -36.101 1.00 50.44 70 TYR A C 1
ATOM 594 O O . TYR A 1 70 ? 22.517 2.445 -34.908 1.00 50.44 70 TYR A O 1
ATOM 602 N N . GLN A 1 71 ? 22.848 3.976 -36.508 1.00 57.47 71 GLN A N 1
ATOM 603 C CA . GLN A 1 71 ? 22.673 5.122 -35.638 1.00 57.47 71 GLN A CA 1
ATOM 604 C C . GLN A 1 71 ? 21.169 5.339 -35.508 1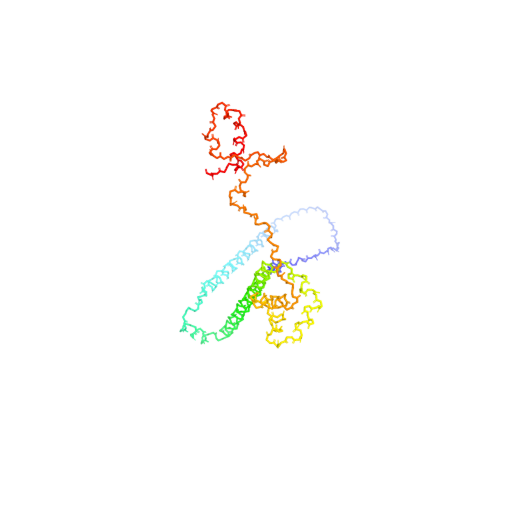.00 57.47 71 GLN A C 1
ATOM 606 O O . GLN A 1 71 ? 20.502 5.768 -36.446 1.00 57.47 71 GLN A O 1
ATOM 611 N N . THR A 1 72 ? 20.619 5.007 -34.341 1.00 57.28 72 THR A N 1
ATOM 612 C CA . THR A 1 72 ? 19.231 5.342 -34.010 1.00 57.28 72 THR A CA 1
ATOM 613 C C . THR A 1 72 ? 19.031 6.846 -34.226 1.00 57.28 72 THR A C 1
ATOM 615 O O . THR A 1 72 ? 19.818 7.603 -33.646 1.00 57.28 72 THR A O 1
ATOM 618 N N . PRO A 1 73 ? 18.034 7.302 -35.007 1.00 58.06 73 PRO A N 1
ATOM 619 C CA . PRO A 1 73 ? 17.789 8.729 -35.200 1.00 58.06 73 PRO A CA 1
ATOM 620 C C . PRO A 1 73 ? 17.523 9.372 -33.835 1.00 58.06 73 PRO A C 1
ATOM 622 O O . PRO A 1 73 ? 16.638 8.939 -33.096 1.00 58.06 73 PRO A O 1
ATOM 625 N N . LYS A 1 74 ? 18.348 10.357 -33.460 1.00 63.91 74 LYS A N 1
ATOM 626 C CA . LYS A 1 74 ? 18.307 10.986 -32.124 1.00 63.91 74 LYS A CA 1
ATOM 627 C C . LYS A 1 74 ? 17.468 12.260 -32.116 1.00 63.91 74 LYS A C 1
ATOM 629 O O . LYS A 1 74 ? 17.160 12.771 -31.042 1.00 63.91 74 LYS A O 1
ATOM 634 N N . THR A 1 75 ? 17.108 12.776 -33.290 1.00 72.44 75 THR A N 1
ATOM 635 C CA . THR A 1 75 ? 16.369 14.032 -33.448 1.00 72.44 75 THR A CA 1
ATOM 636 C C . THR A 1 75 ? 15.071 13.830 -34.230 1.00 72.44 75 THR A C 1
ATOM 638 O O . THR A 1 75 ? 14.968 12.946 -35.079 1.00 72.44 75 THR A O 1
ATOM 641 N N . GLN A 1 76 ? 14.065 14.662 -33.942 1.00 73.56 76 GLN A N 1
ATOM 642 C CA . GLN A 1 76 ? 12.747 14.592 -34.585 1.00 73.56 76 GLN A CA 1
ATOM 643 C C . GLN A 1 76 ? 12.844 14.737 -36.116 1.00 73.56 76 GLN A C 1
ATOM 645 O O . GLN A 1 76 ? 12.163 14.027 -36.847 1.00 73.56 76 GLN A O 1
ATOM 650 N N . GLU A 1 77 ? 13.738 15.604 -36.599 1.00 77.50 77 GLU A N 1
ATOM 651 C CA . GLU A 1 77 ? 13.959 15.837 -38.033 1.00 77.50 77 GLU A CA 1
ATOM 652 C C . GLU A 1 77 ? 14.617 14.635 -38.738 1.00 77.50 77 GLU A C 1
ATOM 654 O O . GLU A 1 77 ? 14.301 14.330 -39.888 1.00 77.50 77 GLU A O 1
ATOM 659 N N . GLU A 1 78 ? 15.520 13.918 -38.063 1.00 76.62 78 GLU A N 1
ATOM 660 C CA . GLU A 1 78 ? 16.126 12.685 -38.591 1.00 76.62 78 GLU A CA 1
ATOM 661 C C . GLU A 1 78 ? 15.128 11.526 -38.611 1.00 76.62 78 GLU A C 1
ATOM 663 O O . GLU A 1 78 ? 15.159 10.705 -39.527 1.00 76.62 78 GLU A O 1
ATOM 668 N N . LEU A 1 79 ? 14.210 11.478 -37.643 1.00 77.19 79 LEU A N 1
ATOM 669 C CA . LEU A 1 79 ? 13.138 10.488 -37.608 1.00 77.19 79 LEU A CA 1
ATOM 670 C C . LEU A 1 79 ? 12.145 10.687 -38.765 1.00 77.19 79 LEU A C 1
ATOM 672 O O . LEU A 1 79 ? 11.684 9.711 -39.353 1.00 77.19 79 LEU A O 1
ATOM 676 N N . GLU A 1 80 ? 11.848 11.938 -39.130 1.00 80.50 80 GLU A N 1
ATOM 677 C CA . GLU A 1 80 ? 10.998 12.260 -40.282 1.00 80.50 80 GLU A CA 1
ATOM 678 C C . GLU A 1 80 ? 11.646 11.868 -41.615 1.00 80.50 80 GLU A C 1
ATOM 680 O O . GLU A 1 80 ? 10.969 11.310 -42.480 1.00 80.50 80 GLU A O 1
ATOM 685 N N . LYS A 1 81 ? 12.958 12.091 -41.774 1.00 82.06 81 LYS A N 1
ATOM 686 C CA . LYS A 1 81 ? 13.710 11.606 -42.946 1.00 82.06 81 LYS A CA 1
ATOM 687 C C . LYS A 1 81 ? 13.749 10.082 -42.998 1.00 82.06 81 LYS A C 1
ATOM 689 O O . LYS A 1 81 ? 13.458 9.504 -44.038 1.00 82.06 81 LYS A O 1
ATOM 694 N N . PHE A 1 82 ? 14.002 9.433 -41.864 1.00 79.12 82 PHE A N 1
ATOM 695 C CA . PHE A 1 82 ? 13.979 7.975 -41.759 1.00 79.12 82 PHE A CA 1
ATOM 696 C C . PHE A 1 82 ? 12.606 7.392 -42.118 1.00 79.12 82 PHE A C 1
ATOM 698 O O . PHE A 1 82 ? 12.523 6.410 -42.849 1.00 79.12 82 PHE A O 1
ATOM 705 N N . LYS A 1 83 ? 11.518 8.034 -41.678 1.00 82.00 83 LYS A N 1
ATOM 706 C CA . LYS A 1 83 ? 10.150 7.654 -42.053 1.00 82.00 83 LYS A CA 1
ATOM 707 C C . LYS A 1 83 ? 9.907 7.755 -43.564 1.00 82.00 83 LYS A C 1
ATOM 709 O O . LYS A 1 83 ? 9.178 6.934 -44.112 1.00 82.00 83 LYS A O 1
ATOM 714 N N . GLN A 1 84 ? 10.493 8.752 -44.232 1.00 83.75 84 GLN A N 1
ATOM 715 C CA . GLN A 1 84 ? 10.380 8.921 -45.686 1.00 83.75 84 GLN A CA 1
ATOM 716 C C . GLN A 1 84 ? 11.213 7.893 -46.464 1.00 83.75 84 GLN A C 1
ATOM 718 O O . GLN A 1 84 ? 10.752 7.387 -47.485 1.00 83.75 84 GLN A O 1
ATOM 723 N N . GLU A 1 85 ? 12.423 7.585 -45.994 1.00 84.81 85 GLU A N 1
ATOM 724 C CA . GLU A 1 85 ? 13.355 6.661 -46.657 1.00 84.81 85 GLU A CA 1
ATOM 725 C C . GLU A 1 85 ? 13.004 5.185 -46.402 1.00 84.81 85 GLU A C 1
ATOM 727 O O . GLU A 1 85 ? 13.217 4.335 -47.269 1.00 84.81 85 GLU A O 1
ATOM 732 N N . HIS A 1 86 ? 12.423 4.879 -45.238 1.00 82.56 86 HIS A N 1
ATOM 733 C CA . HIS A 1 86 ? 12.130 3.520 -44.782 1.00 82.56 86 HIS A CA 1
ATOM 734 C C . HIS A 1 86 ? 10.777 3.418 -44.045 1.00 82.56 86 HIS A C 1
ATOM 736 O O . HIS A 1 86 ? 10.750 3.149 -42.838 1.00 82.56 86 HIS A O 1
ATOM 742 N N . PRO A 1 87 ? 9.638 3.580 -44.751 1.00 84.75 87 PRO A N 1
ATOM 743 C CA . PRO A 1 87 ? 8.309 3.533 -44.134 1.00 84.75 87 PRO A CA 1
ATOM 744 C C . PRO A 1 87 ? 8.011 2.185 -43.456 1.00 84.75 87 PRO A C 1
ATOM 746 O O . PRO A 1 87 ? 7.544 2.158 -42.321 1.00 84.75 87 PRO A O 1
ATOM 749 N N . ASP A 1 88 ? 8.384 1.067 -44.088 1.00 83.94 88 ASP A N 1
ATOM 750 C CA . ASP A 1 88 ? 8.126 -0.277 -43.547 1.00 83.94 88 ASP A CA 1
ATOM 751 C C . ASP A 1 88 ? 8.881 -0.537 -42.228 1.00 83.94 88 ASP A C 1
ATOM 753 O O . ASP A 1 88 ? 8.374 -1.192 -41.315 1.00 83.94 88 ASP A O 1
ATOM 757 N N . LEU A 1 89 ? 10.106 -0.010 -42.096 1.00 82.62 89 LEU A N 1
ATOM 758 C CA . LEU A 1 89 ? 10.885 -0.130 -40.860 1.00 82.62 89 LEU A CA 1
ATOM 759 C C . LEU A 1 89 ? 10.335 0.789 -39.770 1.00 82.62 89 LEU A C 1
ATOM 761 O O . LEU A 1 89 ? 10.300 0.397 -38.606 1.00 82.62 89 LEU A O 1
ATOM 765 N N . TYR A 1 90 ? 9.881 1.986 -40.134 1.00 84.81 90 TYR A N 1
ATOM 766 C CA . TYR A 1 90 ? 9.302 2.928 -39.185 1.00 84.81 90 TYR A CA 1
ATOM 767 C C . TYR A 1 90 ? 8.054 2.359 -38.499 1.00 84.81 90 TYR A C 1
ATOM 769 O O . TYR A 1 90 ? 8.004 2.359 -37.272 1.00 84.81 90 TYR A O 1
ATOM 777 N N . ASP A 1 91 ? 7.110 1.793 -39.256 1.00 83.44 91 ASP A N 1
ATOM 778 C CA . ASP A 1 91 ? 5.858 1.253 -38.703 1.00 83.44 91 ASP A CA 1
ATOM 779 C C . ASP A 1 91 ? 6.115 0.107 -37.703 1.00 83.44 91 ASP A C 1
ATOM 781 O O . ASP A 1 91 ? 5.466 -0.004 -36.654 1.00 83.44 91 ASP A O 1
ATOM 785 N N . THR A 1 92 ? 7.114 -0.739 -37.984 1.00 86.38 92 THR A N 1
ATOM 786 C CA . THR A 1 92 ? 7.515 -1.820 -37.067 1.00 86.38 92 THR A CA 1
ATOM 787 C C . THR A 1 92 ? 8.197 -1.289 -35.809 1.00 86.38 92 THR A C 1
ATOM 789 O O . THR A 1 92 ? 7.877 -1.739 -34.707 1.00 86.38 92 THR A O 1
ATOM 792 N N . VAL A 1 93 ? 9.095 -0.307 -35.939 1.00 85.50 93 VAL A N 1
ATOM 793 C CA . VAL A 1 93 ? 9.774 0.330 -34.801 1.00 85.50 93 VAL A CA 1
ATOM 794 C C . VAL A 1 93 ? 8.780 1.099 -33.934 1.00 85.50 93 VAL A C 1
ATOM 796 O O . VAL A 1 93 ? 8.854 0.995 -32.710 1.00 85.50 93 VAL A O 1
ATOM 799 N N . GLU A 1 94 ? 7.825 1.806 -34.537 1.00 85.62 94 GLU A N 1
ATOM 800 C CA . GLU A 1 94 ? 6.743 2.498 -33.836 1.00 85.62 94 GLU A CA 1
ATOM 801 C C . GLU A 1 94 ? 5.891 1.501 -33.048 1.00 85.62 94 GLU A C 1
ATOM 803 O O . GLU A 1 94 ? 5.684 1.684 -31.850 1.00 85.62 94 GLU A O 1
ATOM 808 N N . THR A 1 95 ? 5.489 0.390 -33.671 1.00 87.44 95 THR A N 1
ATOM 809 C CA . THR A 1 95 ? 4.725 -0.668 -32.993 1.00 87.44 95 THR A CA 1
ATOM 810 C C . THR A 1 95 ? 5.508 -1.270 -31.824 1.00 87.44 95 THR A C 1
ATOM 812 O O . THR A 1 95 ? 4.974 -1.397 -30.721 1.00 87.44 95 THR A O 1
ATOM 815 N N . VAL A 1 96 ? 6.791 -1.603 -32.014 1.00 89.00 96 VAL A N 1
ATOM 816 C CA . VAL A 1 96 ? 7.650 -2.135 -30.940 1.00 89.00 96 VAL A CA 1
ATOM 817 C C . VAL A 1 96 ? 7.838 -1.107 -29.822 1.00 89.00 96 VAL A C 1
ATOM 819 O O . VAL A 1 96 ? 7.812 -1.475 -28.646 1.00 89.00 96 VAL A O 1
ATOM 822 N N . ALA A 1 97 ? 7.992 0.176 -30.152 1.00 88.81 97 ALA A N 1
ATOM 823 C CA . ALA A 1 97 ? 8.084 1.250 -29.170 1.00 88.81 97 ALA A CA 1
ATOM 824 C C . ALA A 1 97 ? 6.780 1.395 -28.374 1.00 88.81 97 ALA A C 1
ATOM 826 O O . ALA A 1 97 ? 6.824 1.491 -27.146 1.00 88.81 97 ALA A O 1
ATOM 827 N N . HIS A 1 98 ? 5.627 1.332 -29.043 1.00 91.44 98 HIS A N 1
ATOM 828 C CA . HIS A 1 98 ? 4.318 1.400 -28.399 1.00 91.44 98 HIS A CA 1
ATOM 829 C C . HIS A 1 98 ? 4.075 0.200 -27.477 1.00 91.44 98 HIS A C 1
ATOM 831 O O . HIS A 1 98 ? 3.611 0.377 -26.348 1.00 91.44 98 HIS A O 1
ATOM 837 N N . LEU A 1 99 ? 4.439 -1.012 -27.915 1.00 93.31 99 LEU A N 1
ATOM 838 C CA . LEU A 1 99 ? 4.357 -2.229 -27.104 1.00 93.31 99 LEU A CA 1
ATOM 839 C C . LEU A 1 99 ? 5.243 -2.131 -25.859 1.00 93.31 99 LEU A C 1
ATOM 841 O O . LEU A 1 99 ? 4.761 -2.371 -24.756 1.00 93.31 99 LEU A O 1
ATOM 845 N N . ARG A 1 100 ? 6.502 -1.698 -26.012 1.00 89.81 100 ARG A N 1
ATOM 846 C CA . ARG A 1 100 ? 7.425 -1.493 -24.882 1.00 89.81 100 ARG A CA 1
ATOM 847 C C . ARG A 1 100 ? 6.940 -0.413 -23.922 1.00 89.81 100 ARG A C 1
ATOM 849 O O . ARG A 1 100 ? 7.029 -0.593 -22.714 1.00 89.81 100 ARG A O 1
ATOM 856 N N . SER A 1 101 ? 6.413 0.697 -24.438 1.00 91.62 101 SER A N 1
ATOM 857 C CA . SER A 1 101 ? 5.844 1.760 -23.604 1.00 91.62 101 SER A CA 1
ATOM 858 C C . SER A 1 101 ? 4.629 1.259 -22.821 1.00 91.62 101 SER A C 1
ATOM 860 O O . SER A 1 101 ? 4.542 1.481 -21.616 1.00 91.62 101 SER A O 1
ATOM 862 N N . THR A 1 102 ? 3.736 0.512 -23.474 1.00 93.12 102 THR A N 1
ATOM 863 C CA . THR A 1 102 ? 2.568 -0.102 -22.824 1.00 93.12 102 THR A CA 1
ATOM 864 C C . THR A 1 102 ? 3.000 -1.093 -21.743 1.00 93.12 102 THR A C 1
ATOM 866 O O . THR A 1 102 ? 2.465 -1.067 -20.639 1.00 93.12 102 THR A O 1
ATOM 869 N N . GLU A 1 103 ? 4.005 -1.926 -22.017 1.00 94.69 103 GLU A N 1
ATOM 870 C CA . GLU A 1 103 ? 4.574 -2.856 -21.040 1.00 94.69 103 GLU A CA 1
ATOM 871 C C . GLU A 1 103 ? 5.154 -2.122 -19.823 1.00 94.69 103 GLU A C 1
ATOM 873 O O . GLU A 1 103 ? 4.832 -2.470 -18.690 1.00 94.69 103 GLU A O 1
ATOM 878 N N . GLN A 1 104 ? 5.941 -1.064 -20.039 1.00 93.12 104 GLN A N 1
ATOM 879 C CA . GLN A 1 104 ? 6.488 -0.240 -18.957 1.00 93.12 104 GLN A CA 1
ATOM 880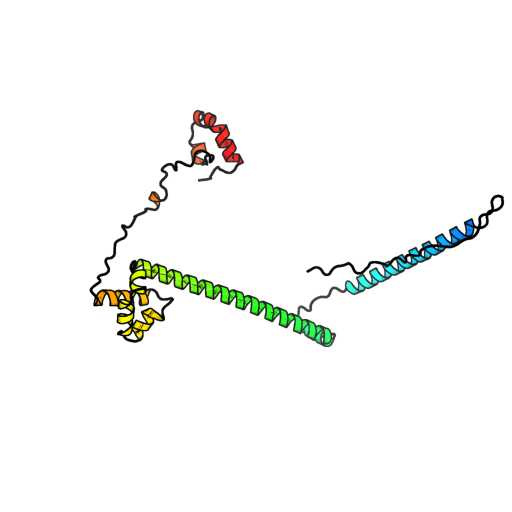 C C . GLN A 1 104 ? 5.387 0.416 -18.120 1.00 93.12 104 GLN A C 1
ATOM 882 O O . GLN A 1 104 ? 5.460 0.405 -16.892 1.00 93.12 104 GLN A O 1
ATOM 887 N N . VAL A 1 105 ? 4.350 0.965 -18.758 1.00 96.31 105 VAL A N 1
ATOM 888 C CA . VAL A 1 105 ? 3.206 1.562 -18.052 1.00 96.31 105 VAL A CA 1
ATOM 889 C C . VAL A 1 105 ? 2.471 0.507 -17.230 1.00 96.31 105 VAL A C 1
ATOM 891 O O . VAL A 1 105 ? 2.173 0.760 -16.065 1.00 96.31 105 VAL A O 1
ATOM 894 N N . ASN A 1 106 ? 2.237 -0.684 -17.782 1.00 96.12 106 ASN A N 1
ATOM 895 C CA . ASN A 1 106 ? 1.591 -1.781 -17.063 1.00 96.12 106 ASN A CA 1
ATOM 896 C C . ASN A 1 106 ? 2.425 -2.234 -15.855 1.00 96.12 106 ASN A C 1
ATOM 898 O O . ASN A 1 106 ? 1.884 -2.386 -14.762 1.00 96.12 106 ASN A O 1
ATOM 902 N N . GLN A 1 107 ? 3.745 -2.372 -16.017 1.00 95.81 107 GLN A N 1
ATOM 903 C CA . GLN A 1 107 ? 4.657 -2.699 -14.916 1.00 95.81 107 GLN A CA 1
ATOM 904 C C . GLN A 1 107 ? 4.630 -1.624 -13.819 1.00 95.81 107 GLN A C 1
ATOM 906 O O . GLN A 1 107 ? 4.582 -1.949 -12.632 1.00 95.81 107 GLN A O 1
ATOM 911 N N . LEU A 1 108 ? 4.625 -0.340 -14.191 1.00 96.94 108 LEU A N 1
ATOM 912 C CA . LEU A 1 108 ? 4.519 0.765 -13.233 1.00 96.94 108 LEU A CA 1
ATOM 913 C C . LEU A 1 108 ? 3.164 0.775 -12.516 1.00 96.94 108 LEU A C 1
ATOM 915 O O . LEU A 1 108 ? 3.120 0.990 -11.306 1.00 96.94 108 LEU A O 1
ATOM 919 N N . GLN A 1 109 ? 2.067 0.517 -13.230 1.00 96.06 109 GLN A N 1
ATOM 920 C CA . GLN A 1 109 ? 0.730 0.407 -12.642 1.00 96.06 109 GLN A CA 1
ATOM 921 C C . GLN A 1 109 ? 0.642 -0.752 -11.646 1.00 96.06 109 GLN A C 1
ATOM 923 O O . GLN A 1 109 ? 0.095 -0.578 -10.557 1.00 96.06 109 GLN A O 1
ATOM 928 N N . GLU A 1 110 ? 1.216 -1.909 -11.975 1.00 97.00 110 GLU A N 1
ATOM 929 C CA . GLU A 1 110 ? 1.255 -3.068 -11.084 1.00 97.00 110 GLU A CA 1
ATOM 930 C C . GLU A 1 110 ? 2.061 -2.775 -9.812 1.00 97.00 110 GLU A C 1
ATOM 932 O O . GLU A 1 110 ? 1.588 -3.030 -8.701 1.00 97.00 110 GLU A O 1
ATOM 937 N N . GLN A 1 111 ? 3.242 -2.164 -9.949 1.00 96.12 111 GLN A N 1
ATOM 938 C CA . GLN A 1 111 ? 4.055 -1.750 -8.802 1.00 96.12 111 GLN A CA 1
ATOM 939 C C . GLN A 1 111 ? 3.330 -0.729 -7.922 1.00 96.12 111 GLN A C 1
ATOM 941 O O . GLN A 1 111 ? 3.357 -0.838 -6.692 1.00 96.12 111 GLN A O 1
ATOM 946 N N . LEU A 1 112 ? 2.663 0.247 -8.539 1.00 97.44 112 LEU A N 1
ATOM 947 C CA . LEU A 1 112 ? 1.881 1.258 -7.838 1.00 97.44 112 LEU A CA 1
ATOM 948 C C . LEU A 1 112 ? 0.728 0.609 -7.069 1.00 97.44 112 LEU A C 1
ATOM 950 O O . LEU A 1 112 ? 0.562 0.886 -5.883 1.00 97.44 112 LEU A O 1
ATOM 954 N N . HIS A 1 113 ? -0.012 -0.305 -7.693 1.00 97.12 113 HIS A N 1
ATOM 955 C CA . HIS A 1 113 ? -1.098 -1.030 -7.043 1.00 97.12 113 HIS A CA 1
ATOM 956 C C . HIS A 1 113 ? -0.591 -1.888 -5.871 1.00 97.12 113 HIS A C 1
ATOM 958 O O . HIS A 1 113 ? -1.138 -1.819 -4.771 1.00 97.12 113 HIS A O 1
ATOM 964 N N . ALA A 1 114 ? 0.511 -2.622 -6.049 1.00 96.69 114 ALA A N 1
ATOM 965 C CA . ALA A 1 114 ? 1.140 -3.384 -4.970 1.00 96.69 114 ALA A CA 1
ATOM 966 C C . ALA A 1 114 ? 1.646 -2.485 -3.824 1.00 96.69 114 ALA A C 1
ATOM 968 O O . ALA A 1 114 ? 1.633 -2.885 -2.657 1.00 96.69 114 ALA A O 1
ATOM 969 N N . SER A 1 115 ? 2.102 -1.266 -4.127 1.00 96.12 115 SER A N 1
ATOM 970 C CA . SER A 1 115 ? 2.487 -0.278 -3.113 1.00 96.12 115 SER A CA 1
ATOM 971 C C . SER A 1 115 ? 1.273 0.254 -2.352 1.00 96.12 115 SER A C 1
ATOM 973 O O . SER A 1 115 ? 1.291 0.255 -1.125 1.00 96.12 115 SER A O 1
ATOM 975 N N . GLN A 1 116 ? 0.201 0.626 -3.055 1.00 95.69 116 GLN A N 1
ATOM 976 C CA . GLN A 1 116 ? -1.048 1.097 -2.447 1.00 95.69 116 GLN A CA 1
ATOM 977 C C . GLN A 1 116 ? -1.684 0.036 -1.546 1.00 95.69 116 GLN A C 1
ATOM 979 O O . GLN A 1 116 ? -2.144 0.347 -0.451 1.00 95.69 116 GLN A O 1
ATOM 984 N N . GLN A 1 117 ? -1.670 -1.233 -1.963 1.00 95.06 117 GLN A N 1
ATOM 985 C CA . GLN A 1 117 ? -2.152 -2.334 -1.129 1.00 95.06 117 GLN A CA 1
ATOM 986 C C . GLN A 1 117 ? -1.336 -2.477 0.159 1.00 95.06 117 GLN A C 1
ATOM 988 O O . GLN A 1 117 ? -1.912 -2.660 1.232 1.00 95.06 117 GLN A O 1
ATOM 993 N N . ARG A 1 118 ? -0.003 -2.373 0.074 1.00 95.38 118 ARG A N 1
ATOM 994 C CA . ARG A 1 118 ? 0.866 -2.398 1.259 1.00 95.38 118 ARG A CA 1
ATOM 995 C C . ARG A 1 118 ? 0.609 -1.207 2.174 1.00 95.38 118 ARG A C 1
ATOM 997 O O . ARG A 1 118 ? 0.513 -1.399 3.380 1.00 95.38 118 ARG A O 1
ATOM 1004 N N . GLU A 1 119 ? 0.458 -0.010 1.619 1.00 94.00 119 GLU A N 1
ATOM 1005 C CA . GLU A 1 119 ? 0.133 1.197 2.382 1.00 94.00 119 GLU A CA 1
ATOM 1006 C C . GLU A 1 119 ? -1.211 1.055 3.105 1.00 94.00 119 GLU A C 1
ATOM 1008 O O . GLU A 1 119 ? -1.280 1.251 4.315 1.00 94.00 119 GLU A O 1
ATOM 1013 N N . ALA A 1 120 ? -2.255 0.597 2.410 1.00 91.00 120 ALA A N 1
ATOM 1014 C CA . ALA A 1 120 ? -3.563 0.349 3.013 1.00 91.00 120 ALA A CA 1
ATOM 1015 C C . ALA A 1 120 ? -3.498 -0.684 4.153 1.00 91.00 120 ALA A C 1
ATOM 1017 O O . ALA A 1 120 ? -4.145 -0.513 5.187 1.00 91.00 120 ALA A O 1
ATOM 1018 N N . GLN A 1 121 ? -2.696 -1.744 4.001 1.00 91.44 121 GLN A N 1
ATOM 1019 C CA . GLN A 1 121 ? -2.478 -2.727 5.066 1.00 91.44 121 GLN A CA 1
ATOM 1020 C C . GLN A 1 121 ? -1.732 -2.142 6.269 1.00 91.44 121 GLN A C 1
ATOM 1022 O O . GLN A 1 121 ? -2.061 -2.488 7.404 1.00 91.44 121 GLN A O 1
ATOM 1027 N N . ILE A 1 122 ? -0.737 -1.280 6.040 1.00 92.75 122 ILE A N 1
ATOM 1028 C CA . ILE A 1 122 ? 0.005 -0.602 7.111 1.00 92.75 122 ILE A CA 1
ATOM 1029 C C . ILE A 1 122 ? -0.935 0.321 7.878 1.00 92.75 122 ILE A C 1
ATOM 1031 O O . ILE A 1 122 ? -1.053 0.163 9.087 1.00 92.75 122 ILE A O 1
ATOM 1035 N N . VAL A 1 123 ? -1.673 1.185 7.179 1.00 90.94 123 VAL A N 1
ATOM 1036 C CA . VAL A 1 123 ? -2.643 2.104 7.792 1.00 90.94 123 VAL A CA 1
ATOM 1037 C C . VAL A 1 123 ? -3.675 1.338 8.615 1.00 90.94 123 VAL A C 1
ATOM 1039 O O . VAL A 1 123 ? -3.978 1.722 9.742 1.00 90.94 123 VAL A O 1
ATOM 1042 N N . ARG A 1 124 ? -4.186 0.216 8.096 1.00 89.75 124 ARG A N 1
ATOM 1043 C CA . ARG A 1 124 ? -5.115 -0.637 8.842 1.00 89.75 124 ARG A CA 1
ATOM 1044 C C . ARG A 1 124 ? -4.471 -1.228 10.099 1.00 89.75 124 ARG A C 1
ATOM 1046 O O . ARG A 1 124 ? -5.089 -1.208 11.156 1.00 89.75 124 ARG A O 1
ATOM 1053 N N . ARG A 1 125 ? -3.247 -1.753 10.002 1.00 90.62 125 ARG A N 1
ATOM 1054 C CA . ARG A 1 125 ? -2.533 -2.331 11.151 1.00 90.62 125 ARG A CA 1
ATOM 1055 C C . ARG A 1 125 ? -2.223 -1.276 12.211 1.00 90.62 125 ARG A C 1
ATOM 1057 O O . ARG A 1 125 ? -2.366 -1.554 13.395 1.00 90.62 125 ARG A O 1
ATOM 1064 N N . GLU A 1 126 ? -1.792 -0.091 11.793 1.00 90.50 126 GLU A N 1
ATOM 1065 C CA . GLU A 1 126 ? -1.552 1.044 12.685 1.00 90.50 126 GLU A CA 1
ATOM 1066 C C . GLU A 1 126 ? -2.850 1.464 13.373 1.00 90.50 126 GLU A C 1
ATOM 1068 O O . GLU A 1 126 ? -2.875 1.608 14.592 1.00 90.50 126 GLU A O 1
ATOM 1073 N N . ALA A 1 127 ? -3.953 1.541 12.625 1.00 89.38 127 ALA A N 1
ATOM 1074 C CA . ALA A 1 127 ? -5.260 1.828 13.195 1.00 89.38 127 ALA A CA 1
ATOM 1075 C C . ALA A 1 127 ? -5.713 0.754 14.206 1.00 89.38 127 ALA A C 1
ATOM 1077 O O . ALA A 1 127 ? -6.214 1.089 15.277 1.00 89.38 127 ALA A O 1
ATOM 1078 N N . GLU A 1 128 ? -5.520 -0.533 13.905 1.00 88.31 128 GLU A N 1
ATOM 1079 C CA . GLU A 1 128 ? -5.821 -1.636 14.828 1.00 88.31 128 GLU A CA 1
ATOM 1080 C C . GLU A 1 128 ? -4.941 -1.572 16.094 1.00 88.31 128 GLU A C 1
ATOM 1082 O O . GLU A 1 128 ? -5.448 -1.749 17.203 1.00 88.31 128 GLU A O 1
ATOM 1087 N N . ALA A 1 129 ? -3.650 -1.252 15.961 1.00 89.88 129 ALA A N 1
ATOM 1088 C CA . ALA A 1 129 ? -2.731 -1.099 17.091 1.00 89.88 129 ALA A CA 1
ATOM 1089 C C . ALA A 1 129 ? -3.101 0.094 17.988 1.00 89.88 129 ALA A C 1
ATOM 1091 O O . ALA A 1 129 ? -3.159 -0.043 19.214 1.00 89.88 129 ALA A O 1
ATOM 1092 N N . ASP A 1 130 ? -3.414 1.243 17.387 1.00 89.88 130 ASP A N 1
ATOM 1093 C CA . ASP A 1 130 ? -3.902 2.426 18.096 1.00 89.88 130 ASP A CA 1
ATOM 1094 C C . ASP A 1 130 ? -5.205 2.123 18.839 1.00 89.88 130 ASP A C 1
ATOM 1096 O O . ASP A 1 130 ? -5.378 2.523 19.995 1.00 89.88 130 ASP A O 1
ATOM 1100 N N . LEU A 1 131 ? -6.114 1.377 18.211 1.00 89.06 131 LEU A N 1
ATOM 1101 C CA . LEU A 1 131 ? -7.383 0.989 18.814 1.00 89.06 131 LEU A CA 1
ATOM 1102 C C . LEU A 1 131 ? -7.182 0.058 20.011 1.00 89.06 131 LEU A C 1
ATOM 1104 O O . LEU A 1 131 ? -7.753 0.306 21.071 1.00 89.06 131 LEU A O 1
ATOM 1108 N N . LEU A 1 132 ? -6.323 -0.954 19.872 1.00 89.50 132 LEU A N 1
ATOM 1109 C CA . LEU A 1 132 ? -5.994 -1.891 20.945 1.00 89.50 132 LEU A CA 1
ATOM 1110 C C . LEU A 1 132 ? -5.288 -1.195 22.119 1.00 89.50 132 LEU A C 1
ATOM 1112 O O . LEU A 1 132 ? -5.527 -1.536 23.276 1.00 89.50 132 LEU A O 1
ATOM 1116 N N . SER A 1 133 ? -4.459 -0.183 21.839 1.00 89.88 133 SER A N 1
ATOM 1117 C CA . SER A 1 133 ? -3.802 0.613 22.883 1.00 89.88 133 SER A CA 1
ATOM 1118 C C . SER A 1 133 ? -4.803 1.393 23.747 1.00 89.88 133 SER A C 1
ATOM 1120 O O . SER A 1 133 ? -4.617 1.514 24.958 1.00 89.88 133 SER A O 1
ATOM 1122 N N . ARG A 1 134 ? -5.893 1.889 23.144 1.00 88.81 134 ARG A N 1
ATOM 1123 C CA . ARG A 1 134 ? -6.968 2.625 23.836 1.00 88.81 134 ARG A CA 1
ATOM 1124 C C . ARG A 1 134 ? -7.987 1.691 24.482 1.00 88.81 134 ARG A C 1
ATOM 1126 O O . ARG A 1 134 ? -8.511 1.987 25.557 1.00 88.81 134 ARG A O 1
ATOM 1133 N N . HIS A 1 135 ? -8.274 0.572 23.827 1.00 88.81 135 HIS A N 1
ATOM 1134 C CA . HIS A 1 135 ? -9.254 -0.421 24.248 1.00 88.81 135 HIS A CA 1
ATOM 1135 C C . HIS A 1 135 ? -8.644 -1.825 24.170 1.00 88.81 135 HIS A C 1
ATOM 1137 O O . HIS A 1 135 ? -8.810 -2.516 23.166 1.00 88.81 135 HIS A O 1
ATOM 1143 N N . PRO A 1 136 ? -7.964 -2.287 25.234 1.00 90.81 136 PRO A N 1
ATOM 1144 C CA . PRO A 1 136 ? -7.408 -3.642 25.281 1.00 90.81 136 PRO A CA 1
ATOM 1145 C C . PRO A 1 136 ? -8.471 -4.749 25.191 1.00 90.81 136 PRO A C 1
ATOM 1147 O O . PRO A 1 136 ? -8.174 -5.871 24.804 1.00 90.81 136 PRO A O 1
ATOM 1150 N N . ASP A 1 137 ? -9.707 -4.425 25.562 1.00 89.12 137 ASP A N 1
ATOM 1151 C CA . ASP A 1 137 ? -10.921 -5.243 25.484 1.00 89.12 137 ASP A CA 1
ATOM 1152 C C . ASP A 1 137 ? -11.639 -5.130 24.126 1.00 89.12 137 ASP A C 1
ATOM 1154 O O . ASP A 1 137 ? -12.755 -5.623 23.967 1.00 89.12 137 ASP A O 1
ATOM 1158 N N . PHE A 1 138 ? -11.025 -4.472 23.137 1.00 89.12 138 PHE A N 1
ATOM 1159 C CA . PHE A 1 138 ? -11.604 -4.303 21.806 1.00 89.12 138 PHE A CA 1
ATOM 1160 C C . PHE A 1 138 ? -11.954 -5.636 21.141 1.00 89.12 138 PHE A C 1
ATOM 1162 O O . PHE A 1 138 ? -13.052 -5.757 20.608 1.00 89.12 138 PHE A O 1
ATOM 1169 N N . GLU A 1 139 ? -11.058 -6.625 21.191 1.00 88.56 139 GLU A N 1
ATOM 1170 C CA . GLU A 1 139 ? -11.284 -7.940 20.574 1.00 88.56 139 GLU A CA 1
ATOM 1171 C C . GLU A 1 139 ? -12.525 -8.637 21.156 1.00 88.56 139 GLU A C 1
ATOM 1173 O O . GLU A 1 139 ? -13.337 -9.187 20.412 1.00 88.56 139 GLU A O 1
ATOM 1178 N N . ASP A 1 140 ? -12.733 -8.524 22.471 1.00 90.56 140 ASP A N 1
ATOM 1179 C CA . ASP A 1 140 ? -13.896 -9.097 23.153 1.00 90.56 140 ASP A CA 1
ATOM 1180 C C . ASP A 1 140 ? -15.191 -8.358 22.774 1.00 90.56 140 ASP A C 1
ATOM 1182 O O . ASP A 1 140 ? -16.221 -8.980 22.506 1.00 90.56 140 ASP A O 1
ATOM 1186 N N . ILE A 1 141 ? -15.147 -7.022 22.713 1.00 89.00 141 ILE A N 1
ATOM 1187 C CA . ILE A 1 141 ? -16.303 -6.185 22.353 1.00 89.00 141 ILE A CA 1
ATOM 1188 C C . ILE A 1 141 ? -16.684 -6.391 20.887 1.00 89.00 141 ILE A C 1
ATOM 1190 O O . ILE A 1 141 ? -17.869 -6.516 20.573 1.00 89.00 141 ILE A O 1
ATOM 1194 N N . ARG A 1 142 ? -15.692 -6.477 19.997 1.00 87.88 142 ARG A N 1
ATOM 1195 C CA . ARG A 1 142 ? -15.879 -6.696 18.561 1.00 87.88 142 ARG A CA 1
ATOM 1196 C C . ARG A 1 142 ? -16.555 -8.030 18.265 1.00 87.88 142 ARG A C 1
ATOM 1198 O O . ARG A 1 142 ? -17.296 -8.110 17.297 1.00 87.88 142 ARG A O 1
ATOM 1205 N N . GLY A 1 143 ? -16.289 -9.064 19.060 1.00 88.94 143 GLY A N 1
ATOM 1206 C CA . GLY A 1 143 ? -16.940 -10.369 18.929 1.00 88.94 143 GLY A CA 1
ATOM 1207 C C . GLY A 1 143 ? -18.291 -10.477 19.640 1.00 88.94 143 GLY A C 1
ATOM 1208 O O . GLY A 1 143 ? -18.914 -11.533 19.577 1.00 88.94 143 GLY A O 1
ATOM 1209 N N . SER A 1 144 ? -18.735 -9.434 20.349 1.00 92.31 144 SER A N 1
ATOM 1210 C CA . SER A 1 144 ? -19.938 -9.505 21.178 1.00 92.31 144 SER A CA 1
ATOM 1211 C C . SER A 1 144 ? -21.205 -9.137 20.404 1.00 92.31 144 SER A C 1
ATOM 1213 O O . SER A 1 144 ? -21.305 -8.067 19.800 1.00 92.31 144 SER A O 1
ATOM 1215 N N . ASP A 1 145 ? -22.223 -9.995 20.494 1.00 94.00 145 ASP A N 1
ATOM 1216 C CA . ASP A 1 145 ? -23.532 -9.728 19.888 1.00 94.00 145 ASP A CA 1
ATOM 1217 C C . ASP A 1 145 ? -24.176 -8.463 20.475 1.00 94.00 145 ASP A C 1
ATOM 1219 O O . ASP A 1 145 ? -24.730 -7.653 19.736 1.00 94.00 145 ASP A O 1
ATOM 1223 N N . ASN A 1 146 ? -24.006 -8.225 21.781 1.00 92.44 146 ASN A N 1
ATOM 1224 C CA . ASN A 1 146 ? -24.520 -7.036 22.469 1.00 92.44 146 ASN A CA 1
ATOM 1225 C C . ASN A 1 146 ? -24.000 -5.727 21.853 1.00 92.44 146 ASN A C 1
ATOM 1227 O O . ASN A 1 146 ? -24.754 -4.763 21.722 1.00 92.44 146 ASN A O 1
ATOM 1231 N N . PHE A 1 147 ? -22.723 -5.682 21.457 1.00 93.12 147 PHE A N 1
ATOM 1232 C CA . PHE A 1 147 ? -22.149 -4.506 20.805 1.00 93.12 147 PHE A CA 1
ATOM 1233 C C . PHE A 1 147 ? -22.743 -4.291 19.413 1.00 93.12 147 PHE A C 1
ATOM 1235 O O . PHE A 1 147 ? -23.051 -3.161 19.043 1.00 93.12 147 PHE A O 1
ATOM 1242 N N . HIS A 1 148 ? -22.963 -5.363 18.651 1.00 93.62 148 HIS A N 1
ATOM 1243 C CA . HIS A 1 148 ? -23.587 -5.273 17.333 1.00 93.62 148 HIS A CA 1
ATOM 1244 C C . HIS A 1 148 ? -25.073 -4.909 17.398 1.00 93.62 148 HIS A C 1
ATOM 1246 O O . HIS A 1 148 ? -25.554 -4.163 16.544 1.00 93.62 148 HIS A O 1
ATOM 1252 N N . GLU A 1 149 ? -25.803 -5.409 18.395 1.00 94.69 149 GLU A N 1
ATOM 1253 C CA . GLU A 1 149 ? -27.189 -5.022 18.662 1.00 94.69 149 GLU A CA 1
ATOM 1254 C C . GLU A 1 149 ? -27.284 -3.553 19.061 1.00 94.69 149 GLU A C 1
ATOM 1256 O O . GLU A 1 149 ? -28.076 -2.821 18.471 1.00 94.69 149 GLU A O 1
ATOM 1261 N N . TRP A 1 150 ? -26.420 -3.099 19.973 1.00 94.06 150 TRP A N 1
ATOM 1262 C CA . TRP A 1 150 ? -26.288 -1.684 20.304 1.00 94.06 150 TRP A CA 1
ATOM 1263 C C . TRP A 1 150 ? -25.952 -0.850 19.066 1.00 94.06 150 TRP A C 1
ATOM 1265 O O . TRP A 1 150 ? -26.635 0.126 18.787 1.00 94.06 150 TRP A O 1
ATOM 1275 N N . ALA A 1 151 ? -24.967 -1.252 18.261 1.00 93.38 151 ALA A N 1
ATOM 1276 C CA . ALA A 1 151 ? -24.574 -0.498 17.074 1.00 93.38 151 ALA A CA 1
ATOM 1277 C C . ALA A 1 151 ? -25.746 -0.329 16.091 1.00 93.38 151 ALA A C 1
ATOM 1279 O O . ALA A 1 151 ? -25.908 0.743 15.520 1.00 93.38 151 ALA A O 1
ATOM 1280 N N . LYS A 1 152 ? -26.609 -1.343 15.932 1.00 94.25 152 LYS A N 1
ATOM 1281 C CA . LYS A 1 152 ? -27.799 -1.276 15.060 1.00 94.25 152 LYS A CA 1
ATOM 1282 C C . LYS A 1 152 ? -28.867 -0.291 15.540 1.00 94.25 152 LYS A C 1
ATOM 1284 O O . LYS A 1 152 ? -29.646 0.178 14.714 1.00 94.25 152 LYS A O 1
ATOM 1289 N N . THR A 1 153 ? -28.945 0.004 16.839 1.00 94.31 153 THR A N 1
ATOM 1290 C CA . THR A 1 153 ? -29.897 0.999 17.365 1.00 94.31 153 THR A CA 1
ATOM 1291 C C . THR A 1 153 ? -29.383 2.429 17.223 1.00 94.31 153 THR A C 1
ATOM 1293 O O . THR A 1 153 ? -30.173 3.371 17.305 1.00 94.31 153 THR A O 1
ATOM 1296 N N . GLN A 1 154 ? -28.082 2.600 16.975 1.00 94.81 154 GLN A N 1
ATOM 1297 C CA . GLN A 1 154 ? -27.466 3.906 16.783 1.00 94.81 154 GLN A CA 1
ATOM 1298 C C . GLN A 1 154 ? -27.794 4.505 15.403 1.00 94.81 154 GLN A C 1
ATOM 1300 O O . GLN A 1 154 ? -28.097 3.768 14.462 1.00 94.81 154 GLN A O 1
ATOM 1305 N N . PRO A 1 155 ? -27.702 5.837 15.236 1.00 94.56 155 PRO A N 1
ATOM 1306 C CA . PRO A 1 155 ? -27.816 6.488 13.932 1.00 94.56 155 PRO A CA 1
ATOM 1307 C C . PRO A 1 155 ? -26.784 5.979 12.917 1.00 94.56 155 PRO A C 1
ATOM 1309 O O . PRO A 1 155 ? -25.693 5.546 13.292 1.00 94.56 155 PRO A O 1
ATOM 1312 N N . GLU A 1 156 ? -27.097 6.125 11.626 1.00 91.75 156 GLU A N 1
ATOM 1313 C CA . GLU A 1 156 ? -26.255 5.682 10.500 1.00 91.75 156 GLU A CA 1
ATOM 1314 C C . GLU A 1 156 ? -24.794 6.141 10.636 1.00 91.75 156 GLU A C 1
ATOM 1316 O O . GLU A 1 156 ? -23.875 5.343 10.486 1.00 91.75 156 GLU A O 1
ATOM 1321 N N . GLN A 1 157 ? -24.570 7.384 11.067 1.00 90.62 157 GLN A N 1
ATOM 1322 C CA . GLN A 1 157 ? -23.226 7.927 11.265 1.00 90.62 157 GLN A CA 1
ATOM 1323 C C . GLN A 1 157 ? -22.381 7.135 12.285 1.00 90.62 157 GLN A C 1
ATOM 1325 O O . GLN A 1 157 ? -21.174 7.001 12.107 1.00 90.62 157 GLN A O 1
ATOM 1330 N N . ILE A 1 158 ? -22.980 6.607 13.358 1.00 89.88 158 ILE A N 1
ATOM 1331 C CA . ILE A 1 158 ? -22.253 5.799 14.355 1.00 89.88 158 ILE A CA 1
ATOM 1332 C C . ILE A 1 158 ? -22.076 4.367 13.844 1.00 89.88 158 ILE A C 1
ATOM 1334 O O . ILE A 1 158 ? -21.028 3.761 14.067 1.00 89.88 158 ILE A O 1
ATOM 1338 N N . GLN A 1 159 ? -23.054 3.839 13.104 1.00 91.75 159 GLN A N 1
ATOM 1339 C CA . GLN A 1 159 ? -22.921 2.542 12.436 1.00 91.75 159 GLN A CA 1
ATOM 1340 C C . GLN A 1 159 ? -21.738 2.536 11.462 1.00 91.75 159 GLN A C 1
ATOM 1342 O O . GLN A 1 159 ? -20.958 1.582 11.437 1.00 91.75 159 GLN A O 1
ATOM 1347 N N . GLU A 1 160 ? -21.543 3.625 10.716 1.00 91.56 160 GLU A N 1
ATOM 1348 C CA . GLU A 1 160 ? -20.393 3.800 9.826 1.00 91.56 160 GLU A CA 1
ATOM 1349 C C . GLU A 1 160 ? -19.057 3.741 10.574 1.00 91.56 160 GLU A C 1
ATOM 1351 O O . GLU A 1 160 ? -18.101 3.150 10.068 1.00 91.56 160 GLU A O 1
ATOM 1356 N N . TRP A 1 161 ? -18.978 4.295 11.790 1.00 91.06 161 TRP A N 1
ATOM 1357 C CA . TRP A 1 161 ? -17.756 4.244 12.601 1.00 91.06 161 TRP A CA 1
ATOM 1358 C C . TRP A 1 161 ? -17.383 2.821 13.016 1.00 91.06 161 TRP A C 1
ATOM 1360 O O . TRP A 1 161 ? -16.198 2.543 13.194 1.00 91.06 161 TRP A O 1
ATOM 1370 N N . VAL A 1 162 ? -18.378 1.942 13.166 1.00 88.06 162 VAL A N 1
ATOM 1371 C CA . VAL A 1 162 ? -18.198 0.543 13.572 1.00 88.06 162 VAL A CA 1
ATOM 1372 C C . VAL A 1 162 ? -17.897 -0.359 12.371 1.00 88.06 162 VAL A C 1
ATOM 1374 O O . VAL A 1 162 ? -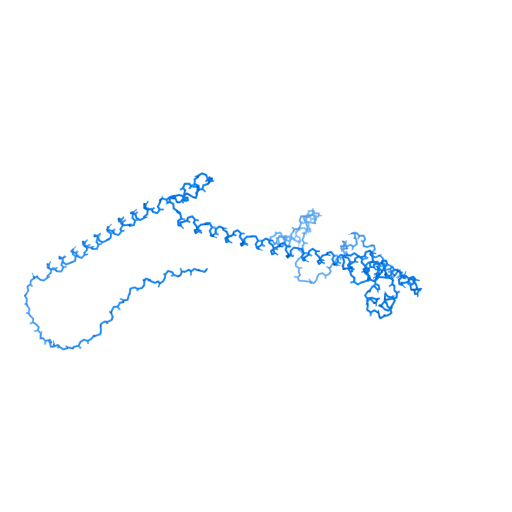17.013 -1.209 12.460 1.00 88.06 162 VAL A O 1
ATOM 1377 N N . TYR A 1 163 ? -18.603 -0.183 11.248 1.00 87.25 163 TYR A N 1
ATOM 1378 C CA . TYR A 1 163 ? -18.555 -1.133 10.125 1.00 87.25 163 TYR A CA 1
ATOM 1379 C C . TYR A 1 163 ? -17.741 -0.663 8.915 1.00 87.25 163 TYR A C 1
ATOM 1381 O O . TYR A 1 163 ? -17.078 -1.482 8.281 1.00 87.25 163 TYR A O 1
ATOM 1389 N N . ASN A 1 164 ? -17.754 0.632 8.593 1.00 82.31 164 ASN A N 1
ATOM 1390 C CA . ASN A 1 164 ? -17.188 1.154 7.339 1.00 82.31 164 ASN A CA 1
ATOM 1391 C C . ASN A 1 164 ? -15.825 1.829 7.518 1.00 82.31 164 ASN A C 1
ATOM 1393 O O . ASN A 1 164 ? -15.269 2.391 6.575 1.00 82.31 164 ASN A O 1
ATOM 1397 N N . ASN A 1 165 ? -15.268 1.772 8.724 1.00 78.00 165 ASN A N 1
ATOM 1398 C CA . ASN A 1 165 ? -14.093 2.532 9.080 1.00 78.00 165 ASN A CA 1
ATOM 1399 C C . ASN A 1 165 ? -12.874 1.643 9.364 1.00 78.00 165 ASN A C 1
ATOM 1401 O O . ASN A 1 165 ? -12.460 1.453 10.507 1.00 78.00 165 ASN A O 1
ATOM 1405 N N . SER A 1 166 ? -12.275 1.117 8.298 1.00 68.31 166 SER A N 1
ATOM 1406 C CA . SER A 1 166 ? -11.080 0.273 8.393 1.00 68.31 166 SER A CA 1
ATOM 1407 C C . SER A 1 166 ? -9.795 1.040 8.733 1.00 68.31 166 SER A C 1
ATOM 1409 O O . SER A 1 166 ? -8.817 0.415 9.133 1.00 68.31 166 SER A O 1
ATOM 1411 N N . ASN A 1 167 ? -9.778 2.369 8.557 1.00 75.50 167 ASN A N 1
ATOM 1412 C CA . ASN A 1 167 ? -8.536 3.155 8.538 1.00 75.50 167 ASN A CA 1
ATOM 1413 C C . ASN A 1 167 ? -8.488 4.284 9.584 1.00 75.50 167 ASN A C 1
ATOM 1415 O O . ASN A 1 167 ? -7.445 4.908 9.747 1.00 75.50 167 ASN A O 1
ATOM 1419 N N . ASN A 1 168 ? -9.586 4.591 10.283 1.00 83.00 168 ASN A N 1
ATOM 1420 C CA . ASN A 1 168 ? -9.633 5.672 11.270 1.00 83.00 168 ASN A CA 1
ATOM 1421 C C . ASN A 1 168 ? -9.935 5.124 12.672 1.00 83.00 168 ASN A C 1
ATOM 1423 O O . ASN A 1 168 ? -11.074 5.128 13.142 1.00 83.00 168 ASN A O 1
ATOM 1427 N N . ALA A 1 169 ? -8.881 4.719 13.380 1.00 85.81 169 ALA A N 1
ATOM 1428 C CA . ALA A 1 169 ? -8.967 4.220 14.754 1.00 85.81 169 ALA A CA 1
ATOM 1429 C C . ALA A 1 169 ? -9.690 5.175 15.716 1.00 85.81 169 ALA A C 1
ATOM 1431 O O . ALA A 1 169 ? -10.296 4.733 16.685 1.00 85.81 169 ALA A O 1
ATOM 1432 N N . VAL A 1 170 ? -9.660 6.488 15.458 1.00 87.81 170 VAL A N 1
ATOM 1433 C CA . VAL A 1 170 ? -10.228 7.500 16.358 1.00 87.81 170 VAL A CA 1
ATOM 1434 C C . VAL A 1 170 ? -11.751 7.446 16.398 1.00 87.81 170 VAL A C 1
ATOM 1436 O O . VAL A 1 170 ? -12.341 7.615 17.461 1.00 87.81 170 VAL A O 1
ATOM 1439 N N . LEU A 1 171 ? -12.410 7.244 15.258 1.00 90.62 171 LEU A N 1
ATOM 1440 C CA . LEU A 1 171 ? -13.872 7.147 15.239 1.00 90.62 171 LEU A CA 1
ATOM 1441 C C . LEU A 1 171 ? -14.335 5.795 15.791 1.00 90.62 171 LEU A C 1
ATOM 1443 O O . LEU A 1 171 ? -15.292 5.756 16.560 1.00 90.62 171 LEU A O 1
ATOM 1447 N N . ALA A 1 172 ? -13.613 4.715 15.476 1.00 89.69 172 ALA A N 1
ATOM 1448 C CA . ALA A 1 172 ? -13.879 3.399 16.049 1.00 89.69 172 ALA A CA 1
ATOM 1449 C C . ALA A 1 172 ? -13.707 3.406 17.580 1.00 89.69 172 ALA A C 1
ATOM 1451 O O . ALA A 1 172 ? -14.568 2.896 18.295 1.00 89.69 172 ALA A O 1
ATOM 1452 N N . SER A 1 173 ? -12.659 4.061 18.101 1.00 89.00 173 SER A N 1
ATOM 1453 C CA . SER A 1 173 ? -12.448 4.199 19.548 1.00 89.00 173 SER A CA 1
ATOM 1454 C C . SER A 1 173 ? -13.588 4.980 20.202 1.00 89.00 173 SER A C 1
ATOM 1456 O O . SER A 1 173 ? -14.149 4.538 21.196 1.00 89.00 173 SER A O 1
ATOM 1458 N N . LYS A 1 174 ? -14.027 6.084 19.581 1.00 91.12 174 LYS A N 1
ATOM 1459 C CA . LYS A 1 174 ? -15.187 6.850 20.063 1.00 91.12 174 LYS A CA 1
ATOM 1460 C C . LYS A 1 174 ? -16.468 6.016 20.107 1.00 91.12 174 LYS A C 1
ATOM 1462 O O . LYS A 1 174 ? -17.231 6.151 21.055 1.00 91.12 174 LYS A O 1
ATOM 1467 N N . ALA A 1 175 ? -16.718 5.167 19.111 1.00 91.81 175 ALA A N 1
ATOM 1468 C CA . ALA A 1 175 ? -17.885 4.284 19.123 1.00 91.81 175 ALA A CA 1
ATOM 1469 C C . ALA A 1 175 ? -17.830 3.293 20.300 1.00 91.81 175 ALA A C 1
ATOM 1471 O O . ALA A 1 175 ? -18.822 3.110 21.003 1.00 91.81 175 ALA A O 1
ATOM 1472 N N . ILE A 1 176 ? -16.659 2.707 20.561 1.00 91.00 176 ILE A N 1
ATOM 1473 C CA . ILE A 1 176 ? -16.450 1.803 21.701 1.00 91.00 176 ILE A CA 1
ATOM 1474 C C . ILE A 1 176 ? -16.623 2.544 23.033 1.00 91.00 176 ILE A C 1
ATOM 1476 O O . ILE A 1 176 ? -17.255 2.016 23.947 1.00 91.00 176 ILE A O 1
ATOM 1480 N N . ASP A 1 177 ? -16.110 3.769 23.144 1.00 91.88 177 ASP A N 1
ATOM 1481 C CA . ASP A 1 177 ? -16.285 4.616 24.326 1.00 91.88 177 ASP A CA 1
ATOM 1482 C C . ASP A 1 177 ? -17.762 4.918 24.605 1.00 91.88 177 ASP A C 1
ATOM 1484 O O . ASP A 1 177 ? -18.204 4.817 25.751 1.00 91.88 177 ASP A O 1
ATOM 1488 N N . LEU A 1 178 ? -18.543 5.242 23.569 1.00 92.75 178 LEU A N 1
ATOM 1489 C CA . LEU A 1 178 ? -19.985 5.479 23.694 1.00 92.75 178 LEU A CA 1
ATOM 1490 C C . LEU A 1 178 ? -20.717 4.228 24.185 1.00 92.75 178 LEU A C 1
ATOM 1492 O O . LEU A 1 178 ? -21.472 4.304 25.154 1.00 92.75 178 LEU A O 1
ATOM 1496 N N . TYR A 1 179 ? -20.437 3.071 23.581 1.00 92.25 179 TYR A N 1
ATOM 1497 C CA . TYR A 1 179 ? -21.000 1.791 24.013 1.00 92.25 179 TYR A CA 1
ATOM 1498 C C . TYR A 1 179 ? -20.704 1.504 25.488 1.00 92.25 179 TYR A C 1
ATOM 1500 O O . TYR A 1 179 ? -21.588 1.119 26.257 1.00 92.25 179 TYR A O 1
ATOM 1508 N N . LYS A 1 180 ? -19.452 1.707 25.899 1.00 91.31 180 LYS A N 1
ATOM 1509 C CA . LYS A 1 180 ? -19.005 1.501 27.277 1.00 91.31 180 LYS A CA 1
ATOM 1510 C C . LYS A 1 180 ? -19.691 2.444 28.256 1.00 91.31 180 LYS A C 1
ATOM 1512 O O . LYS A 1 180 ? -20.126 2.016 29.325 1.00 91.31 180 LYS A O 1
ATOM 1517 N N . MET A 1 181 ? -19.808 3.713 27.877 1.00 90.81 181 MET A N 1
ATOM 1518 C CA . MET A 1 181 ? -20.464 4.746 28.670 1.00 90.81 181 MET A CA 1
ATOM 1519 C C . MET A 1 181 ? -21.950 4.436 28.887 1.00 90.81 181 MET A C 1
ATOM 1521 O O . MET A 1 181 ? -22.421 4.529 30.018 1.00 90.81 181 MET A O 1
ATOM 1525 N N . GLU A 1 182 ? -22.671 4.026 27.841 1.00 89.75 182 GLU A N 1
ATOM 1526 C CA . GLU A 1 182 ? -24.106 3.716 27.920 1.00 89.75 182 GLU A CA 1
ATOM 1527 C C . GLU A 1 182 ? -24.396 2.442 28.721 1.00 89.75 182 GLU A C 1
ATOM 1529 O O . GLU A 1 182 ? -25.377 2.387 29.460 1.00 89.75 182 GLU A O 1
ATOM 1534 N N . ASN A 1 183 ? -23.517 1.441 28.643 1.00 86.56 183 ASN A N 1
ATOM 1535 C CA . ASN A 1 183 ? -23.680 0.183 29.375 1.00 86.56 183 ASN A CA 1
ATOM 1536 C C . ASN A 1 183 ? -23.072 0.202 30.786 1.00 86.56 183 ASN A C 1
ATOM 1538 O O . ASN A 1 183 ? -23.057 -0.823 31.468 1.00 86.56 183 ASN A O 1
ATOM 1542 N N . GLY A 1 184 ? -22.534 1.343 31.236 1.00 81.94 184 GLY A N 1
ATOM 1543 C CA . GLY A 1 184 ? -21.866 1.456 32.537 1.00 81.94 184 GLY A CA 1
ATOM 1544 C C . GLY A 1 184 ? -20.598 0.602 32.656 1.00 81.94 184 GLY A C 1
ATOM 1545 O O . GLY A 1 184 ? -20.067 0.420 33.753 1.00 81.94 184 GLY A O 1
ATOM 1546 N N . LEU A 1 185 ? -20.089 0.100 31.530 1.00 74.50 185 LEU A N 1
ATOM 1547 C CA . LEU A 1 185 ? -18.825 -0.610 31.413 1.00 74.50 185 LEU A CA 1
ATOM 1548 C C . LEU A 1 185 ? -17.722 0.445 31.404 1.00 74.50 185 LEU A C 1
ATOM 1550 O O . LEU A 1 185 ? -17.109 0.706 30.373 1.00 74.50 185 LEU A O 1
ATOM 1554 N N . GLN A 1 186 ? -17.502 1.126 32.534 1.00 63.00 186 GLN A N 1
ATOM 1555 C CA . GLN A 1 186 ? -16.381 2.055 32.633 1.00 63.00 186 GLN A CA 1
ATOM 1556 C C . GLN A 1 186 ? -15.124 1.332 32.175 1.00 63.00 186 GLN A C 1
ATOM 1558 O O . GLN A 1 186 ? -14.841 0.227 32.648 1.00 63.00 186 GLN A O 1
ATOM 1563 N N . SER A 1 187 ? -14.395 1.964 31.253 1.00 57.97 187 SER A N 1
ATOM 1564 C CA . SER A 1 187 ? -13.076 1.533 30.834 1.00 57.97 187 SER A CA 1
ATOM 1565 C C . SER A 1 187 ? -12.229 1.421 32.092 1.00 57.97 187 SER A C 1
ATOM 1567 O O . SER A 1 187 ? -11.657 2.398 32.578 1.00 57.97 187 SER A O 1
ATOM 1569 N N . GLN A 1 188 ? -12.167 0.215 32.648 1.00 53.47 188 GLN A N 1
ATOM 1570 C CA . GLN A 1 188 ? -11.064 -0.187 33.477 1.00 53.47 188 GLN A CA 1
ATOM 1571 C C . GLN A 1 188 ? -9.906 -0.104 32.497 1.00 53.47 188 GLN A C 1
ATOM 1573 O O . GLN A 1 188 ? -9.639 -1.047 31.752 1.00 53.47 188 GLN A O 1
ATOM 1578 N N . ILE A 1 189 ? -9.260 1.063 32.444 1.00 52.88 189 ILE A N 1
ATOM 1579 C CA . ILE A 1 189 ? -7.871 1.153 32.049 1.00 52.88 189 ILE A CA 1
ATOM 1580 C C . ILE A 1 189 ? -7.222 0.229 33.067 1.00 52.88 189 ILE A C 1
ATOM 1582 O O . ILE A 1 189 ? -6.857 0.638 34.168 1.00 52.88 189 ILE A O 1
ATOM 1586 N N . LYS A 1 190 ? -7.185 -1.071 32.755 1.00 49.28 190 LYS A N 1
ATOM 1587 C CA . LYS A 1 190 ? -6.201 -1.965 33.309 1.00 49.28 190 LYS A CA 1
ATOM 1588 C C . LYS A 1 190 ? -4.943 -1.290 32.831 1.00 49.28 190 LYS A C 1
ATOM 1590 O O . LYS A 1 190 ? -4.543 -1.461 31.685 1.00 49.28 190 LYS A O 1
ATOM 1595 N N . SER A 1 191 ? -4.404 -0.426 33.683 1.00 45.41 191 SER A N 1
ATOM 1596 C CA . SER A 1 191 ? -3.021 -0.047 33.633 1.00 45.41 191 SER A CA 1
ATOM 1597 C C . SER A 1 191 ? -2.322 -1.392 33.633 1.00 45.41 191 SER A C 1
ATOM 1599 O O . SER A 1 191 ? -2.138 -2.012 34.684 1.00 45.41 191 SER A O 1
ATOM 1601 N N . GLN A 1 192 ? -2.018 -1.906 32.439 1.00 49.44 192 GLN A N 1
ATOM 1602 C CA . GLN A 1 192 ? -0.869 -2.761 32.285 1.00 49.44 192 GLN A CA 1
ATOM 1603 C C . GLN A 1 192 ? 0.187 -2.010 33.078 1.00 49.44 192 GLN A C 1
ATOM 1605 O O . GLN A 1 192 ? 0.359 -0.815 32.809 1.00 49.44 192 GLN A O 1
ATOM 1610 N N . PRO A 1 193 ? 0.749 -2.602 34.146 1.00 46.28 193 PRO A N 1
ATOM 1611 C CA . PRO A 1 193 ? 1.775 -1.915 34.897 1.00 46.28 193 PRO A CA 1
ATOM 1612 C C . PRO A 1 193 ? 2.756 -1.454 33.840 1.00 46.28 193 PRO A C 1
ATOM 1614 O O . PRO A 1 193 ? 3.275 -2.299 33.106 1.00 46.28 193 PRO A O 1
ATOM 1617 N N . GLU A 1 194 ? 2.886 -0.133 33.673 1.00 50.88 194 GLU A N 1
ATOM 1618 C CA . GLU A 1 194 ? 3.897 0.407 32.795 1.00 50.88 194 GLU A CA 1
ATOM 1619 C C . GLU A 1 194 ? 5.173 -0.197 33.338 1.00 50.88 194 GLU A C 1
ATOM 1621 O O . GLU A 1 194 ? 5.680 0.193 34.395 1.00 50.88 194 GLU A O 1
ATOM 1626 N N . LYS A 1 195 ? 5.668 -1.218 32.643 1.00 53.75 195 LYS A N 1
ATOM 1627 C CA . LYS A 1 195 ? 7.058 -1.566 32.737 1.00 53.75 195 LYS A CA 1
ATOM 1628 C C . LYS A 1 195 ? 7.708 -0.333 32.156 1.00 53.75 195 LYS A C 1
ATOM 1630 O O . LYS A 1 195 ? 7.868 -0.219 30.946 1.00 53.75 195 LYS A O 1
ATOM 1635 N N . LYS A 1 196 ? 8.013 0.614 33.042 1.00 51.94 196 LYS A N 1
ATOM 1636 C CA . LYS A 1 196 ? 9.005 1.654 32.850 1.00 51.94 196 LYS A CA 1
ATOM 1637 C C . LYS A 1 196 ? 10.329 0.928 32.652 1.00 51.94 196 LYS A C 1
ATOM 1639 O O . LYS A 1 196 ? 11.204 0.960 33.508 1.00 51.94 196 LYS A O 1
ATOM 1644 N N . GLY A 1 197 ? 10.443 0.221 31.532 1.00 53.62 197 GLY A N 1
ATOM 1645 C CA . GLY A 1 197 ? 11.696 -0.170 30.945 1.00 53.62 197 GLY A CA 1
ATOM 1646 C C . GLY A 1 197 ? 12.301 1.134 30.482 1.00 53.62 197 GLY A C 1
ATOM 1647 O O . GLY A 1 197 ? 12.152 1.536 29.333 1.00 53.62 197 GLY A O 1
ATOM 1648 N N . SER A 1 198 ? 12.929 1.837 31.425 1.00 55.78 198 SER A N 1
ATOM 1649 C CA . SER A 1 198 ? 14.001 2.758 31.098 1.00 55.78 198 SER A CA 1
ATOM 1650 C C . SER A 1 198 ? 14.862 2.056 30.051 1.00 55.78 198 SER A C 1
ATOM 1652 O O . SER A 1 198 ? 15.125 0.863 30.194 1.00 55.78 198 SER A O 1
ATOM 1654 N N . ALA A 1 199 ? 15.313 2.745 29.006 1.00 55.50 199 ALA A N 1
ATOM 1655 C CA . ALA A 1 199 ? 16.237 2.148 28.040 1.00 55.50 199 ALA A CA 1
ATOM 1656 C C . ALA A 1 199 ? 17.489 1.544 28.728 1.00 55.50 199 ALA A C 1
ATOM 1658 O O . ALA A 1 199 ? 18.145 0.686 28.153 1.00 55.50 199 ALA A O 1
ATOM 1659 N N . ALA A 1 200 ? 17.760 1.922 29.988 1.00 56.94 200 ALA A N 1
ATOM 1660 C CA . ALA A 1 200 ? 18.751 1.311 30.872 1.00 56.94 200 ALA A CA 1
ATOM 1661 C C . ALA A 1 200 ? 18.417 -0.118 31.372 1.00 56.94 200 ALA A C 1
ATOM 1663 O O . ALA A 1 200 ? 19.327 -0.837 31.760 1.00 56.94 200 ALA A O 1
ATOM 1664 N N . ASP A 1 201 ? 17.152 -0.547 31.366 1.00 53.75 201 ASP A N 1
ATOM 1665 C CA . ASP A 1 201 ? 16.705 -1.884 31.807 1.00 53.75 201 ASP A CA 1
ATOM 1666 C C . ASP A 1 201 ? 16.675 -2.902 30.646 1.00 53.75 201 ASP A C 1
ATOM 1668 O O . ASP A 1 201 ? 16.675 -4.113 30.853 1.00 53.75 201 ASP A O 1
ATOM 1672 N N . ILE A 1 202 ? 16.721 -2.411 29.401 1.00 55.47 202 ILE A N 1
ATOM 1673 C CA . ILE A 1 202 ? 16.909 -3.229 28.188 1.00 55.47 202 ILE A CA 1
ATOM 1674 C C . ILE A 1 202 ? 18.397 -3.579 27.997 1.00 55.47 202 ILE A C 1
ATOM 1676 O O . ILE A 1 202 ? 18.733 -4.592 27.392 1.00 55.47 202 ILE A O 1
ATOM 1680 N N . VAL A 1 203 ? 19.301 -2.795 28.591 1.00 57.59 203 VAL A N 1
ATOM 1681 C CA . VAL A 1 203 ? 20.713 -3.152 28.794 1.00 57.59 203 VAL A CA 1
ATOM 1682 C C . VAL A 1 203 ? 20.925 -3.640 30.225 1.00 57.59 203 VAL A C 1
ATOM 1684 O O . VAL A 1 203 ? 21.734 -3.119 30.988 1.00 57.59 203 VAL A O 1
ATOM 1687 N N . SER A 1 204 ? 20.207 -4.700 30.593 1.00 40.94 204 SER A N 1
ATOM 1688 C CA . SER A 1 204 ? 20.618 -5.521 31.725 1.00 40.94 204 SER A CA 1
ATOM 1689 C C . SER A 1 204 ? 21.868 -6.300 31.313 1.00 40.94 204 SER A C 1
ATOM 1691 O O . SER A 1 204 ? 21.794 -7.368 30.714 1.00 40.94 204 SER A O 1
ATOM 1693 N N . THR A 1 205 ? 23.043 -5.780 31.661 1.00 57.84 205 THR A N 1
ATOM 1694 C CA . THR A 1 205 ? 24.339 -6.483 31.588 1.00 57.84 205 THR A CA 1
ATOM 1695 C C . THR A 1 205 ? 24.458 -7.615 32.616 1.00 57.84 205 THR A C 1
ATOM 1697 O O . THR A 1 205 ? 25.554 -8.078 32.933 1.00 57.84 205 THR A O 1
ATOM 1700 N N . LYS A 1 206 ? 23.329 -8.110 33.132 1.00 51.56 206 LYS A N 1
ATOM 1701 C CA . LYS A 1 206 ? 23.264 -9.379 33.844 1.00 51.56 206 LYS A CA 1
ATOM 1702 C C . LYS A 1 206 ? 23.480 -10.492 32.831 1.00 51.56 206 LYS A C 1
ATOM 1704 O O . LYS A 1 206 ? 22.529 -11.003 32.254 1.00 51.56 206 LYS A O 1
ATOM 1709 N N . THR A 1 207 ? 24.757 -10.805 32.613 1.00 55.69 207 THR A N 1
ATOM 1710 C CA . THR A 1 207 ? 25.263 -12.173 32.477 1.00 55.69 207 THR A CA 1
ATOM 1711 C C . THR A 1 207 ? 24.198 -13.149 31.992 1.00 55.69 207 THR A C 1
ATOM 1713 O O . THR A 1 207 ? 23.660 -13.946 32.764 1.00 55.69 207 THR A O 1
ATOM 1716 N N . THR A 1 208 ? 23.903 -13.092 30.689 1.00 46.50 208 THR A N 1
ATOM 1717 C CA . THR A 1 208 ? 23.356 -14.251 29.996 1.00 46.50 208 THR A CA 1
ATOM 1718 C C . THR A 1 208 ? 24.308 -15.384 30.330 1.00 46.50 208 THR A C 1
ATOM 1720 O O . THR A 1 208 ? 25.481 -15.372 29.955 1.00 46.50 208 THR A O 1
ATOM 1723 N N . THR A 1 209 ? 23.814 -16.339 31.105 1.00 53.19 209 THR A N 1
ATOM 1724 C CA . THR A 1 209 ? 24.363 -17.683 31.167 1.00 53.19 209 THR A CA 1
ATOM 1725 C C . THR A 1 209 ? 24.121 -18.274 29.785 1.00 53.19 209 THR A C 1
ATOM 1727 O O . THR A 1 209 ? 23.145 -18.974 29.535 1.00 53.19 209 THR A O 1
ATOM 1730 N N . VAL A 1 210 ? 24.961 -17.844 28.839 1.00 47.03 210 VAL A N 1
ATOM 1731 C CA . VAL A 1 210 ? 25.015 -18.380 27.490 1.00 47.03 210 VAL A CA 1
ATOM 1732 C C . VAL A 1 210 ? 25.474 -19.810 27.670 1.00 47.03 210 VAL A C 1
ATOM 1734 O O . VAL A 1 210 ? 26.495 -20.079 28.302 1.00 47.03 210 VAL A O 1
ATOM 1737 N N . ASP A 1 211 ? 24.648 -20.708 27.160 1.00 46.16 211 ASP A N 1
ATOM 1738 C CA . ASP A 1 211 ? 24.975 -22.084 26.850 1.00 46.16 211 ASP A CA 1
ATOM 1739 C C . ASP A 1 211 ? 26.483 -22.258 26.576 1.00 46.16 211 ASP A C 1
ATOM 1741 O O . ASP A 1 211 ? 27.060 -21.594 25.712 1.00 46.16 211 ASP A O 1
ATOM 1745 N N . THR A 1 212 ? 27.122 -23.113 27.374 1.00 52.81 212 THR A N 1
ATOM 1746 C CA . THR A 1 212 ? 28.580 -23.254 27.596 1.00 52.81 212 THR A CA 1
ATOM 1747 C C . THR A 1 212 ? 29.423 -23.674 26.376 1.00 52.81 212 THR A C 1
ATOM 1749 O O . THR A 1 212 ? 30.506 -24.233 26.529 1.00 52.81 212 THR A O 1
ATOM 1752 N N . LYS A 1 213 ? 28.940 -23.444 25.152 1.00 61.44 213 LYS A N 1
ATOM 1753 C CA . LYS A 1 213 ? 29.601 -23.821 23.897 1.00 61.44 213 LYS A CA 1
ATOM 1754 C C . LYS A 1 213 ? 29.770 -22.683 22.892 1.00 61.44 213 LYS A C 1
ATOM 1756 O O . LYS A 1 213 ? 30.424 -22.908 21.877 1.00 61.44 213 LYS A O 1
ATOM 1761 N N . GLN A 1 214 ? 29.210 -21.493 23.126 1.00 65.19 214 GLN A N 1
ATOM 1762 C CA . GLN A 1 214 ? 29.467 -20.355 22.235 1.00 65.19 214 GLN A CA 1
ATOM 1763 C C . GLN A 1 214 ? 30.695 -19.558 22.698 1.00 65.19 214 GLN A C 1
ATOM 1765 O O . GLN A 1 214 ? 30.787 -19.214 23.879 1.00 65.19 214 GLN A O 1
ATOM 1770 N N . PRO A 1 215 ? 31.653 -19.274 21.798 1.00 72.69 215 PRO A N 1
ATOM 1771 C CA . PRO A 1 215 ? 32.906 -18.637 22.175 1.00 72.69 215 PRO A CA 1
ATOM 1772 C C . PRO A 1 215 ? 32.696 -17.143 22.485 1.00 72.69 215 PRO A C 1
ATOM 1774 O O . PRO A 1 215 ? 31.954 -16.443 21.790 1.00 72.69 215 PRO A O 1
ATOM 1777 N N . LYS A 1 216 ? 33.350 -16.653 23.548 1.00 79.69 216 LYS A N 1
ATOM 1778 C CA . LYS A 1 216 ? 33.167 -15.301 24.106 1.00 79.69 216 LYS A CA 1
ATOM 1779 C C . LYS A 1 216 ? 33.443 -14.205 23.063 1.00 79.69 216 LYS A C 1
ATOM 1781 O O . LYS A 1 216 ? 34.415 -14.284 22.313 1.00 79.69 216 LYS A O 1
ATOM 1786 N N . ILE A 1 217 ? 32.583 -13.187 23.024 1.00 82.44 217 ILE A N 1
ATOM 1787 C CA . ILE A 1 217 ? 32.766 -11.962 22.228 1.00 82.44 217 ILE A CA 1
ATOM 1788 C C . ILE A 1 217 ? 33.525 -10.954 23.095 1.00 82.44 217 ILE A C 1
ATOM 1790 O O . ILE A 1 217 ? 33.143 -10.738 24.246 1.00 82.44 217 ILE A O 1
ATOM 1794 N N . TRP A 1 218 ? 34.581 -10.348 22.552 1.00 83.38 218 TRP A N 1
ATOM 1795 C CA . TRP A 1 218 ? 35.426 -9.382 23.261 1.00 83.38 218 TRP A CA 1
ATOM 1796 C C . TRP A 1 218 ? 35.153 -7.953 22.775 1.00 83.38 218 TRP A C 1
ATOM 1798 O O . TRP A 1 218 ? 34.741 -7.737 21.635 1.00 83.38 218 TRP A O 1
ATOM 1808 N N . THR A 1 219 ? 35.394 -6.954 23.624 1.00 85.69 219 THR A N 1
ATOM 1809 C CA . THR A 1 219 ? 35.346 -5.535 23.223 1.00 85.69 219 THR A CA 1
ATOM 1810 C C . THR A 1 219 ? 36.742 -4.920 23.273 1.00 85.69 219 THR A C 1
ATOM 1812 O O . THR A 1 219 ? 37.539 -5.271 24.143 1.00 85.69 219 THR A O 1
ATOM 1815 N N . GLU A 1 220 ? 37.053 -3.978 22.374 1.00 80.88 220 GLU A N 1
ATOM 1816 C CA . GLU A 1 220 ? 38.373 -3.313 22.364 1.00 80.88 220 GLU A CA 1
ATOM 1817 C C . GLU A 1 220 ? 38.670 -2.612 23.697 1.00 80.88 220 GLU A C 1
ATOM 1819 O O . GLU A 1 220 ? 39.797 -2.647 24.189 1.00 80.88 220 GLU A O 1
ATOM 1824 N N . ARG A 1 221 ? 37.642 -2.040 24.334 1.00 81.75 221 ARG A N 1
ATOM 1825 C CA . ARG A 1 221 ? 37.758 -1.410 25.652 1.00 81.75 221 ARG A CA 1
ATOM 1826 C C . ARG A 1 221 ? 38.084 -2.410 26.763 1.00 81.75 221 ARG A C 1
ATOM 1828 O O . ARG A 1 221 ? 38.835 -2.062 27.668 1.00 81.75 221 ARG A O 1
ATOM 1835 N N . GLU A 1 222 ? 37.531 -3.622 26.716 1.00 81.50 222 GLU A N 1
ATOM 1836 C CA . GLU A 1 222 ? 37.829 -4.688 27.685 1.00 81.50 222 GLU A CA 1
ATOM 1837 C C . GLU A 1 222 ? 39.270 -5.181 27.531 1.00 81.50 222 GLU A C 1
ATOM 1839 O O . GLU A 1 222 ? 39.975 -5.301 28.529 1.00 81.50 222 GLU A O 1
ATOM 1844 N N . ILE A 1 223 ? 39.732 -5.363 26.290 1.00 79.88 223 ILE A N 1
ATOM 1845 C CA . ILE A 1 223 ? 41.120 -5.747 25.992 1.00 79.88 223 ILE A CA 1
ATOM 1846 C C . ILE A 1 223 ? 42.088 -4.636 26.434 1.00 79.88 223 ILE A C 1
ATOM 1848 O O . ILE A 1 223 ? 43.113 -4.916 27.045 1.00 79.88 223 ILE A O 1
ATOM 1852 N N . ALA A 1 224 ? 41.753 -3.365 26.192 1.00 81.25 224 ALA A N 1
ATOM 1853 C CA . ALA A 1 224 ? 42.596 -2.230 26.576 1.00 81.25 224 ALA A CA 1
ATOM 1854 C C . ALA A 1 224 ? 42.621 -1.957 28.091 1.00 81.25 224 ALA A C 1
ATOM 1856 O O . ALA A 1 224 ? 43.583 -1.382 28.597 1.00 81.25 224 ALA A O 1
ATOM 1857 N N . ALA A 1 225 ? 41.560 -2.326 28.815 1.00 85.25 225 ALA A N 1
ATOM 1858 C CA . ALA A 1 225 ? 41.458 -2.126 30.259 1.00 85.25 225 ALA A CA 1
ATOM 1859 C C . ALA A 1 225 ? 42.059 -3.277 31.081 1.00 85.25 225 ALA A C 1
ATOM 1861 O O . ALA A 1 225 ? 42.188 -3.139 32.301 1.00 85.25 225 ALA A O 1
ATOM 1862 N N . MET A 1 226 ? 42.400 -4.407 30.454 1.00 82.81 226 MET A N 1
ATOM 1863 C CA . MET A 1 226 ? 42.946 -5.557 31.168 1.00 82.81 226 MET A CA 1
ATOM 1864 C C . MET A 1 226 ? 44.416 -5.347 31.543 1.00 82.81 226 MET A C 1
ATOM 1866 O O . MET A 1 226 ? 45.179 -4.681 30.844 1.00 82.81 226 MET A O 1
ATOM 1870 N N . SER A 1 227 ? 44.828 -5.923 32.671 1.00 86.56 227 SER A N 1
ATOM 1871 C CA . SER A 1 227 ? 46.236 -5.908 33.069 1.00 86.56 227 SER A CA 1
ATOM 1872 C C . SER A 1 227 ? 47.056 -6.872 32.210 1.00 86.56 227 SER A C 1
ATOM 1874 O O . SER A 1 227 ? 46.523 -7.861 31.713 1.00 86.56 227 SER A O 1
ATOM 1876 N N . LEU A 1 228 ? 48.368 -6.650 32.124 1.00 78.06 228 LEU A N 1
ATOM 1877 C CA . LEU A 1 228 ? 49.294 -7.504 31.364 1.00 78.06 228 LEU A CA 1
ATOM 1878 C C . LEU A 1 228 ? 49.172 -8.992 31.768 1.00 78.06 228 LEU A C 1
ATOM 1880 O O . LEU A 1 228 ? 48.935 -9.843 30.923 1.00 78.06 228 LEU A O 1
ATOM 1884 N N . ASP A 1 229 ? 49.103 -9.275 33.074 1.00 81.56 229 ASP A N 1
ATOM 1885 C CA . ASP A 1 229 ? 48.897 -10.636 33.608 1.00 81.56 229 ASP A CA 1
ATOM 1886 C C . ASP A 1 229 ? 47.543 -11.279 33.253 1.00 81.56 229 ASP A C 1
ATOM 1888 O O . ASP A 1 229 ? 47.358 -12.489 33.400 1.00 81.56 229 ASP A O 1
ATOM 1892 N N . GLN A 1 230 ? 46.540 -10.469 32.907 1.00 80.62 230 GLN A N 1
ATOM 1893 C CA . GLN A 1 230 ? 45.239 -10.964 32.463 1.00 80.62 230 GLN A CA 1
ATOM 1894 C C . GLN A 1 230 ? 45.253 -11.181 30.955 1.00 80.62 230 GLN A C 1
ATOM 1896 O O . GLN A 1 230 ? 44.648 -12.143 30.494 1.00 80.62 230 GLN A O 1
ATOM 1901 N N . PHE A 1 231 ? 45.938 -10.315 30.207 1.00 84.06 231 PHE A N 1
ATOM 1902 C CA . PHE A 1 231 ? 46.107 -10.458 28.767 1.00 84.06 231 PHE A CA 1
ATOM 1903 C C . PHE A 1 231 ? 46.813 -11.772 28.438 1.00 84.06 231 PHE A C 1
ATOM 1905 O O . PHE A 1 231 ? 46.256 -12.571 27.697 1.00 84.06 231 PHE A O 1
ATOM 1912 N N . ASP A 1 232 ? 47.929 -12.067 29.107 1.00 84.56 232 ASP A N 1
ATOM 1913 C CA . ASP A 1 232 ? 48.694 -13.305 28.898 1.00 84.56 232 ASP A CA 1
ATOM 1914 C C . ASP A 1 232 ? 47.865 -14.577 29.161 1.00 84.56 232 ASP A C 1
ATOM 1916 O O . ASP A 1 232 ? 48.101 -15.627 28.572 1.00 84.56 232 ASP A O 1
ATOM 1920 N N . LYS A 1 233 ? 46.861 -14.505 30.045 1.00 85.00 233 LYS A N 1
ATOM 1921 C CA . LYS A 1 233 ? 45.980 -15.646 30.356 1.00 85.00 233 LYS A CA 1
ATOM 1922 C C . LYS A 1 233 ? 44.909 -15.893 29.300 1.00 85.00 233 LYS A C 1
ATOM 1924 O O . LYS A 1 233 ? 44.446 -17.023 29.187 1.00 85.00 233 LYS A O 1
ATOM 1929 N N . TYR A 1 234 ? 44.484 -14.850 28.591 1.00 86.81 234 TYR A N 1
ATOM 1930 C CA . TYR A 1 234 ? 43.413 -14.910 27.594 1.00 86.81 234 TYR A CA 1
ATOM 1931 C C . TYR A 1 234 ? 43.919 -14.595 26.179 1.00 86.81 234 TYR A C 1
ATOM 1933 O O . TYR A 1 234 ? 43.111 -14.366 25.282 1.00 86.81 234 TYR A O 1
ATOM 1941 N N . GLU A 1 235 ? 45.239 -14.591 25.972 1.00 83.06 235 GLU A N 1
ATOM 1942 C CA . GLU A 1 235 ? 45.882 -14.205 24.715 1.00 83.06 235 GLU A CA 1
ATOM 1943 C C . GLU A 1 235 ? 45.335 -15.023 23.541 1.00 83.06 235 GLU A C 1
ATOM 1945 O O . GLU A 1 235 ? 44.864 -14.447 22.559 1.00 83.06 235 GLU A O 1
ATOM 1950 N N . ASP A 1 236 ? 45.300 -16.349 23.683 1.00 84.88 236 ASP A N 1
ATOM 1951 C CA . ASP A 1 236 ? 44.819 -17.267 22.646 1.00 84.88 236 ASP A CA 1
ATOM 1952 C C . ASP A 1 236 ? 43.346 -17.008 22.277 1.00 84.88 236 ASP A C 1
ATOM 1954 O O . ASP A 1 236 ? 42.975 -16.982 21.101 1.00 84.88 236 ASP A O 1
ATOM 1958 N N . GLU A 1 237 ? 42.491 -16.750 23.272 1.00 82.94 237 GLU A N 1
ATOM 1959 C CA . GLU A 1 237 ? 41.062 -16.489 23.061 1.00 82.94 237 GLU A CA 1
ATOM 1960 C C . GLU A 1 237 ? 40.811 -15.122 22.413 1.00 82.94 237 GLU A C 1
ATOM 1962 O O . GLU A 1 237 ? 39.917 -14.982 21.572 1.00 82.94 237 GLU A O 1
ATOM 1967 N N . ILE A 1 238 ? 41.600 -14.113 22.790 1.00 83.44 238 ILE A N 1
ATOM 1968 C CA . ILE A 1 238 ? 41.530 -12.763 22.227 1.00 83.44 238 ILE A CA 1
ATOM 1969 C C . ILE A 1 238 ? 42.046 -12.777 20.785 1.00 83.44 238 ILE A C 1
ATOM 1971 O O . ILE A 1 238 ? 41.406 -12.196 19.908 1.00 83.44 238 ILE A O 1
ATOM 1975 N N . GLN A 1 239 ? 43.145 -13.482 20.499 1.00 83.38 239 GLN A N 1
ATOM 1976 C CA . GLN A 1 239 ? 43.656 -13.657 19.136 1.00 83.38 239 GLN A CA 1
ATOM 1977 C C . GLN A 1 239 ? 42.656 -14.398 18.242 1.00 83.38 239 GLN A C 1
ATOM 1979 O O . GLN A 1 239 ? 42.422 -13.986 17.101 1.00 83.38 239 GLN A O 1
ATOM 1984 N N . GLN A 1 240 ? 42.008 -15.445 18.758 1.00 83.81 240 GLN A N 1
ATOM 1985 C CA . GLN A 1 240 ? 40.958 -16.155 18.031 1.00 83.81 240 GLN A CA 1
ATOM 1986 C C . GLN A 1 240 ? 39.731 -15.265 17.785 1.00 83.81 240 GLN A C 1
ATOM 1988 O O . GLN A 1 240 ? 39.174 -15.253 16.689 1.00 83.81 240 GLN A O 1
ATOM 1993 N N . ALA A 1 241 ? 39.321 -14.464 18.768 1.00 84.50 241 ALA A N 1
ATOM 1994 C CA . ALA A 1 241 ? 38.233 -13.514 18.578 1.00 84.50 241 ALA A CA 1
ATOM 1995 C C . ALA A 1 241 ? 38.591 -12.404 17.575 1.00 84.50 241 ALA A C 1
ATOM 1997 O O . ALA A 1 241 ? 37.725 -11.992 16.803 1.00 84.50 241 ALA A O 1
ATOM 1998 N N . MET A 1 242 ? 39.849 -11.944 17.542 1.00 79.44 242 MET A N 1
ATOM 1999 C CA . MET A 1 242 ? 40.333 -10.978 16.549 1.00 79.44 242 MET A CA 1
ATOM 2000 C C . MET A 1 242 ? 40.314 -11.558 15.131 1.00 79.44 242 MET A C 1
ATOM 2002 O O . MET A 1 242 ? 39.878 -10.871 14.209 1.00 79.44 242 MET A O 1
ATOM 2006 N N . SER A 1 243 ? 40.742 -12.812 14.948 1.00 81.44 243 SER A N 1
ATOM 2007 C CA . SER A 1 243 ? 40.757 -13.459 13.627 1.00 81.44 243 SER A CA 1
ATOM 2008 C C . SER A 1 243 ? 39.352 -13.768 13.101 1.00 81.44 243 SER A C 1
ATOM 2010 O O . SER A 1 243 ? 39.090 -13.610 11.910 1.00 81.44 243 SER A O 1
ATOM 2012 N N . GLU A 1 244 ? 38.426 -14.132 13.988 1.00 82.12 244 GLU A N 1
ATOM 2013 C CA . GLU A 1 244 ? 37.031 -14.430 13.646 1.00 82.12 244 GLU A CA 1
ATOM 2014 C C . GLU A 1 244 ? 36.132 -13.179 13.584 1.00 82.12 244 GLU A C 1
ATOM 2016 O O . GLU A 1 244 ? 34.929 -13.293 13.349 1.00 82.12 244 GLU A O 1
ATOM 2021 N N . GLY A 1 245 ? 36.683 -11.977 13.801 1.00 81.50 245 GLY A N 1
ATOM 2022 C CA . GLY A 1 245 ? 35.919 -10.723 13.777 1.00 81.50 245 GLY A CA 1
ATOM 2023 C C . GLY A 1 245 ? 34.917 -10.582 14.931 1.00 81.50 245 GLY A C 1
ATOM 2024 O O . GLY A 1 245 ? 33.981 -9.789 14.849 1.00 81.50 245 GLY A O 1
ATOM 2025 N N . ARG A 1 246 ? 35.112 -11.334 16.021 1.00 76.75 246 ARG A N 1
ATOM 2026 C CA . ARG A 1 246 ? 34.303 -11.313 17.254 1.00 76.75 246 ARG A CA 1
ATOM 2027 C C . ARG A 1 246 ? 34.811 -10.287 18.279 1.00 76.75 246 ARG A C 1
ATOM 2029 O O . ARG A 1 246 ? 34.524 -10.416 19.469 1.00 76.75 246 ARG A O 1
ATOM 2036 N N . VAL A 1 247 ? 35.553 -9.274 17.820 1.00 80.81 247 VAL A N 1
ATOM 2037 C CA . VAL A 1 247 ? 35.941 -8.097 18.609 1.00 80.81 247 VAL A CA 1
ATOM 2038 C C . VAL A 1 247 ? 35.134 -6.892 18.144 1.00 80.81 247 VAL A C 1
ATOM 2040 O O . VAL A 1 247 ? 35.243 -6.466 16.994 1.00 80.81 247 VAL A O 1
ATOM 2043 N N . VAL A 1 248 ? 34.308 -6.343 19.033 1.00 82.19 248 VAL A N 1
ATOM 2044 C CA . VAL A 1 248 ? 33.433 -5.207 18.716 1.00 82.19 248 VAL A CA 1
ATOM 2045 C C . VAL A 1 248 ? 34.118 -3.891 19.093 1.00 82.19 248 VAL A C 1
ATOM 2047 O O . VAL A 1 248 ? 34.597 -3.729 20.219 1.00 82.19 248 VAL A O 1
ATOM 2050 N N . LYS A 1 249 ? 34.117 -2.938 18.153 1.00 75.38 249 LYS A N 1
ATOM 2051 C CA . LYS A 1 249 ? 34.503 -1.538 18.382 1.00 75.38 249 LYS A CA 1
ATOM 2052 C C . LYS A 1 249 ? 33.366 -0.818 19.105 1.00 75.38 249 LYS A C 1
ATOM 2054 O O . LYS A 1 249 ? 32.319 -0.589 18.501 1.00 75.38 249 LYS A O 1
ATOM 2059 N N . GLN A 1 250 ? 33.561 -0.498 20.381 1.00 57.84 250 GLN A N 1
ATOM 2060 C CA . GLN A 1 250 ? 32.645 0.305 21.200 1.00 57.84 250 GLN A CA 1
ATOM 2061 C C . GLN A 1 250 ? 33.382 1.446 21.887 1.00 57.84 250 GLN A C 1
ATOM 2063 O O . GLN A 1 250 ? 34.535 1.220 22.317 1.00 57.84 250 GLN A O 1
#

Organism: NCBI:txid408172

Sequence (250 aa):
SIDTADQLFFERPEEQATPENEAPDLEEKAPKKRTNYKKRYDDLKRHYDEKVSEFKQREQEFLAQTSQEYQTPKTQEELEKFKQEHPDLYDTVETVAHLRSTEQVNQLQEQLHASQQREAQIVRREAEADLLSRHPDFEDIRGSDNFHEWAKTQPEQIQEWVYNNSNNAVLASKAIDLYKMENGLQSQIKSQPEKKGSAADIVSTKTTTVDTKQPKIWTEREIAAMSLDQFDKYEDEIQQAMSEGRVVKQ

pLDDT: mean 75.84, std 18.79, range [33.94, 97.44]